Protein AF-A0A5M9MRW4-F1 (afdb_monomer)

Mean predicted aligned error: 13.05 Å

pLDDT: mean 79.11, std 12.27, range [43.62, 95.06]

Solvent-accessible surface area (backbone atoms only — not comparable to full-atom values): 12818 Å² total; per-residue (Å²): 117,76,68,59,59,52,51,50,52,53,52,41,52,50,26,37,65,73,47,38,42,69,60,38,52,57,44,46,73,72,67,48,68,62,75,47,55,47,92,84,46,38,38,34,45,56,32,43,11,24,46,68,47,26,52,67,38,38,52,55,39,49,79,68,67,39,69,66,76,51,55,20,73,76,77,64,43,28,23,55,56,33,7,58,73,63,65,24,61,73,39,43,54,59,69,51,43,45,77,43,79,76,57,86,28,34,21,37,18,31,28,53,37,96,85,54,56,33,35,38,38,19,12,58,63,17,35,37,38,34,26,33,39,85,80,59,46,81,73,48,79,44,81,50,97,51,58,26,61,42,52,39,64,43,82,87,53,50,31,37,42,35,82,88,47,77,44,79,50,75,79,73,37,82,77,68,68,78,73,81,81,73,85,74,69,55,66,44,77,58,86,51,20,44,14,52,73,80,41,77,75,44,75,49,56,83,93,62,51,73,53,58,23,63,28,72,54,99,90,22,45,35,36,15,20,69,86,16,36,33,42,30,42,56,128

Nearest PDB structures (foldseek):
  8r57-assembly1_g  TM=5.108E-01  e=1.375E-07  Triticum aestivum
  7b4u-assembly2_C  TM=5.349E-01  e=1.314E-05  synthetic construct
  4d6v-assembly1_A  TM=4.928E-01  e=1.344E-06  Cryptococcus neoformans H99
  8fky-assembly1_SS  TM=5.150E-01  e=1.040E-05  Homo sapiens
  5naf-assembly3_C  TM=6.711E-01  e=6.368E-05  Mus musculus

Secondary structure (DSSP, 8-state):
-HHHHHHHHHHHHHHHHTT-HHHHHHHHHTT--TTPBPTTT--BHHHHHHHTT-HHHHHHHHTTT--TTPPPTTT---HHHHHHHTT-HHHHHHHHEEEE---SS-EEEEEE-TTSSEEEEEETTSEEEEEETTT--EEEEEE-SS----EEE-TTSSEEEETTEEEE-TTGGGG-----------EEEETTEEEETTEEEEEPPGGG-S-SEEEEETTEEEEE-TTS-EEEE--

Radius of gyration: 20.1 Å; Cα contacts (8 Å, |Δi|>4): 476; chains: 1; bounding box: 52×38×55 Å

Organism: NCBI:txid1220188

InterPro domains:
  IPR001680 WD40 repeat [PS50082] (100-141)
  IPR001680 WD40 repeat [SM00320] (93-132)
  IPR002110 Ankyrin repeat [PF12796] (12-99)
  IPR002110 Ankyrin repeat [PS50088] (12-39)
  IPR002110 Ankyrin repeat [PS50088] (41-73)
  IPR002110 Ankyrin repeat [SM00248] (7-36)
  IPR002110 Ankyrin repeat [SM00248] (41-70)
  IPR002110 Ankyrin repeat [SM00248] (75-105)
  IPR015943 WD40/YVTN repeat-like-containing domain superfamily [G3DSA:2.130.10.10] (97-232)
  IPR019775 WD40 repeat, conserved site [PS00678] (119-133)
  IPR024977 Anaphase-promoting complex subunit 4-like, WD40 domain [PF12894] (102-154)
  IPR036322 WD40-repeat-containing domain superfamily [SSF50978] (96-160)
  IPR036770 Ankyrin repeat-containing domain superfamily [G3DSA:1.25.40.20] (2-96)
  IPR036770 Ankyrin repeat-containing domain superfamily [SSF48403] (5-98)

Structure (mmCIF, N/CA/C/O backbone):
data_AF-A0A5M9MRW4-F1
#
_entry.id   AF-A0A5M9MRW4-F1
#
loop_
_atom_site.group_PDB
_atom_site.id
_atom_site.type_symbol
_atom_site.label_atom_id
_atom_site.label_alt_id
_atom_site.label_comp_id
_atom_site.label_asym_id
_atom_site.label_entity_id
_atom_site.label_seq_id
_atom_site.pdbx_PDB_ins_code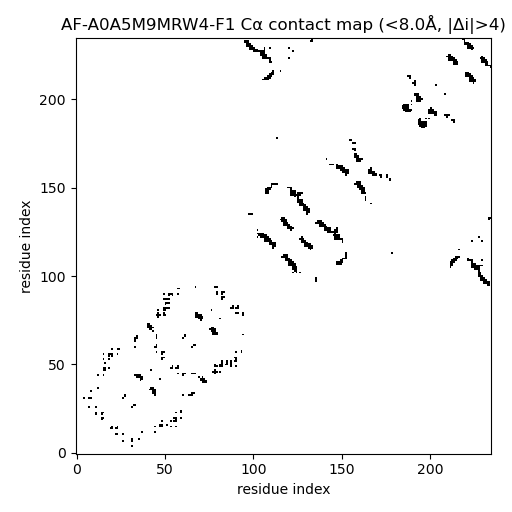
_atom_site.Cartn_x
_atom_site.Cartn_y
_atom_site.Cartn_z
_atom_site.occupancy
_atom_site.B_iso_or_equiv
_atom_site.auth_seq_id
_atom_site.auth_comp_id
_atom_site.auth_asym_id
_atom_site.auth_atom_id
_atom_site.pdbx_PDB_model_num
ATOM 1 N N . MET A 1 1 ? -28.558 7.813 22.086 1.00 49.19 1 MET A N 1
ATOM 2 C CA . MET A 1 1 ? -27.687 7.312 20.996 1.00 49.19 1 MET A CA 1
ATOM 3 C C . MET A 1 1 ? -26.265 6.994 21.462 1.00 49.19 1 MET A C 1
ATOM 5 O O . MET A 1 1 ? -25.791 5.929 21.111 1.00 49.19 1 MET A O 1
ATOM 9 N N . GLN A 1 2 ? -25.626 7.791 22.332 1.00 55.69 2 GLN A N 1
ATOM 10 C CA . GLN A 1 2 ? -24.226 7.582 22.773 1.00 55.69 2 GLN A CA 1
ATOM 11 C C . GLN A 1 2 ? -23.896 6.253 23.498 1.00 55.69 2 GLN A C 1
ATOM 13 O O . GLN A 1 2 ? -22.726 5.885 23.571 1.00 55.69 2 GLN A O 1
ATOM 18 N N . SER A 1 3 ? -24.874 5.515 24.043 1.00 64.19 3 SER A N 1
ATOM 19 C CA . SER A 1 3 ? -24.595 4.256 24.759 1.00 64.19 3 SER A CA 1
ATOM 20 C C . SER A 1 3 ? -24.298 3.079 23.827 1.00 64.19 3 SER A C 1
ATOM 22 O O . SER A 1 3 ? -23.460 2.245 24.160 1.00 64.19 3 SER A O 1
ATOM 24 N N . LYS A 1 4 ? -24.951 3.015 22.658 1.00 70.75 4 LYS A N 1
ATOM 25 C CA . LYS A 1 4 ? -24.806 1.899 21.712 1.00 70.75 4 LYS A CA 1
ATOM 26 C C . LYS A 1 4 ? -23.442 1.935 21.021 1.00 70.75 4 LYS A C 1
ATOM 28 O O . LYS A 1 4 ? -22.745 0.924 21.019 1.00 70.75 4 LYS A O 1
ATOM 33 N N . ASP A 1 5 ? -23.025 3.117 20.572 1.00 76.25 5 ASP A N 1
ATOM 34 C CA . ASP A 1 5 ? -21.731 3.319 19.910 1.00 76.25 5 ASP A CA 1
ATOM 35 C C . ASP A 1 5 ? -20.558 3.018 20.855 1.00 76.25 5 ASP A C 1
ATOM 37 O O . ASP A 1 5 ? -19.557 2.432 20.452 1.00 76.25 5 ASP A O 1
ATOM 41 N N . ASN A 1 6 ? -20.684 3.355 22.144 1.00 82.25 6 ASN A N 1
ATOM 42 C CA . ASN A 1 6 ? -19.651 3.063 23.143 1.00 82.25 6 ASN A CA 1
ATOM 43 C C . ASN A 1 6 ? -19.520 1.550 23.409 1.00 82.25 6 ASN A C 1
ATOM 45 O O . ASN A 1 6 ? -18.413 1.026 23.530 1.00 82.25 6 ASN A O 1
ATOM 49 N N . ILE A 1 7 ? -20.643 0.824 23.444 1.00 85.06 7 ILE A N 1
ATOM 50 C CA . ILE A 1 7 ? -20.634 -0.640 23.572 1.00 85.06 7 ILE A CA 1
ATOM 51 C C . ILE A 1 7 ? -20.007 -1.280 22.329 1.00 85.06 7 ILE A C 1
ATOM 53 O O . ILE A 1 7 ? -19.144 -2.144 22.470 1.00 85.06 7 ILE A O 1
ATOM 57 N N . GLN A 1 8 ? -20.379 -0.830 21.127 1.00 87.69 8 GLN A N 1
ATOM 58 C CA . GLN A 1 8 ? -19.810 -1.338 19.875 1.00 87.69 8 GLN A CA 1
ATOM 59 C C . GLN A 1 8 ? -18.302 -1.082 19.780 1.00 87.69 8 GLN A C 1
ATOM 61 O O . GLN A 1 8 ? -17.562 -1.998 19.433 1.00 87.69 8 GLN A O 1
ATOM 66 N N . LYS A 1 9 ? -17.820 0.108 20.166 1.00 88.69 9 LYS A N 1
ATOM 67 C CA . LYS A 1 9 ? -16.378 0.413 20.215 1.00 88.69 9 LYS A CA 1
ATOM 68 C C . LYS A 1 9 ? -15.619 -0.498 21.177 1.00 88.69 9 LYS A C 1
ATOM 70 O O . LYS A 1 9 ? -14.567 -1.022 20.822 1.00 88.69 9 LYS A O 1
ATOM 75 N N . LYS A 1 10 ? -16.155 -0.728 22.381 1.00 89.12 10 LYS A N 1
ATOM 76 C CA . LYS A 1 10 ? -15.546 -1.653 23.353 1.00 89.12 10 LYS A CA 1
ATOM 77 C C . LYS A 1 10 ? -15.526 -3.092 22.843 1.00 89.12 10 LYS A C 1
ATOM 79 O O . LYS A 1 10 ? -14.514 -3.770 22.996 1.00 89.12 10 LYS A O 1
ATOM 84 N N . LEU A 1 11 ? -16.619 -3.543 22.229 1.00 91.44 11 LEU A N 1
ATOM 85 C CA . LEU A 1 11 ? -16.713 -4.880 21.649 1.00 91.44 11 LEU A CA 1
ATOM 86 C C . LEU A 1 11 ? -15.722 -5.059 20.491 1.00 91.44 11 LEU A C 1
ATOM 88 O O . LEU A 1 11 ? -15.056 -6.087 20.419 1.00 91.44 11 LEU A O 1
ATOM 92 N N . LEU A 1 12 ? -15.578 -4.043 19.635 1.00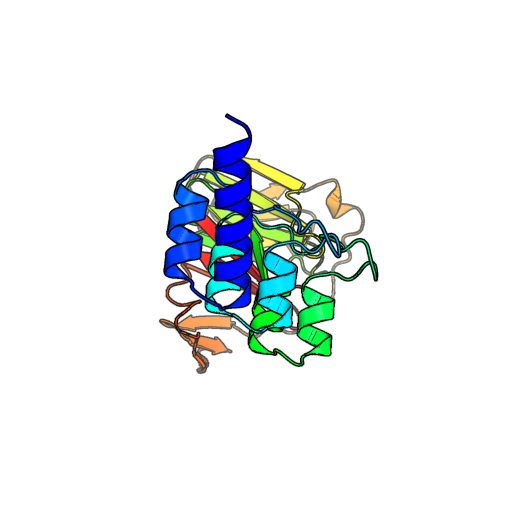 93.38 12 LEU A N 1
ATOM 93 C CA . LEU A 1 12 ? -14.612 -4.037 18.539 1.00 93.38 12 LEU A CA 1
ATOM 94 C C . LEU A 1 12 ? -13.173 -4.109 19.059 1.00 93.38 12 LEU A C 1
ATOM 96 O O . LEU A 1 12 ? -12.406 -4.951 18.604 1.00 93.38 12 LEU A O 1
ATOM 100 N N . LEU A 1 13 ? -12.823 -3.286 20.052 1.00 91.62 13 LEU A N 1
ATOM 101 C CA . LEU A 1 13 ? -11.506 -3.324 20.695 1.00 91.62 13 LEU A CA 1
ATOM 102 C C . LEU A 1 13 ? -11.194 -4.704 21.284 1.00 91.62 13 LEU A C 1
ATOM 104 O O . LEU A 1 13 ? -10.081 -5.196 21.119 1.00 91.62 13 LEU A O 1
ATOM 108 N N . LEU A 1 14 ? -12.164 -5.342 21.944 1.00 92.38 14 LEU A N 1
ATOM 109 C CA . LEU A 1 14 ? -11.987 -6.685 22.497 1.00 92.38 14 LEU A CA 1
ATOM 110 C C . LEU A 1 14 ? -11.793 -7.728 21.390 1.00 92.38 14 LEU A C 1
ATOM 112 O O . LEU A 1 14 ? -10.850 -8.509 21.448 1.00 92.38 14 LEU A O 1
ATOM 116 N N . ALA A 1 15 ? -12.625 -7.699 20.347 1.00 95.00 15 ALA A N 1
ATOM 117 C CA . ALA A 1 15 ? -12.491 -8.602 19.206 1.00 95.00 15 ALA A CA 1
ATOM 118 C C . ALA A 1 15 ? -11.127 -8.459 18.511 1.00 95.00 15 ALA A C 1
ATOM 120 O O . ALA A 1 15 ? -10.528 -9.458 18.126 1.00 95.00 15 ALA A O 1
ATOM 121 N N . VAL A 1 16 ? -10.608 -7.233 18.393 1.00 95.06 16 VAL A N 1
ATOM 122 C CA . VAL A 1 16 ? -9.270 -6.968 17.847 1.00 95.06 16 VAL A CA 1
ATOM 123 C C . VAL A 1 16 ? -8.171 -7.503 18.765 1.00 95.06 16 VAL A C 1
ATOM 125 O O . VAL A 1 16 ? -7.245 -8.143 18.274 1.00 95.06 16 VAL A O 1
ATOM 128 N N . LYS A 1 17 ? -8.271 -7.286 20.083 1.00 91.44 17 LYS A N 1
ATOM 129 C CA . LYS A 1 17 ? -7.304 -7.806 21.067 1.00 91.44 17 LYS A CA 1
ATOM 130 C C . LYS A 1 17 ? -7.203 -9.330 21.028 1.00 91.44 17 LYS A C 1
ATOM 132 O O . LYS A 1 17 ? -6.090 -9.851 21.029 1.00 91.44 17 LYS A O 1
ATOM 137 N N . GLU A 1 18 ? -8.343 -10.008 20.927 1.00 92.88 18 GLU A N 1
ATOM 138 C CA . GLU A 1 18 ? -8.451 -11.473 20.902 1.00 92.88 18 GLU A CA 1
ATOM 139 C C . GLU A 1 18 ? -8.283 -12.085 19.495 1.00 92.88 18 GLU A C 1
ATOM 141 O O . GLU A 1 18 ? -8.311 -13.303 19.335 1.00 92.88 18 GLU A O 1
ATOM 146 N N . GLY A 1 19 ? -8.119 -11.268 18.448 1.00 92.00 19 GLY A N 1
ATOM 147 C CA . GLY A 1 19 ? -7.889 -11.759 17.084 1.00 92.00 19 GLY A CA 1
ATOM 148 C C . GLY A 1 19 ? -9.136 -12.308 16.373 1.00 92.00 19 GLY A C 1
ATOM 149 O O . GLY A 1 19 ? -9.020 -13.078 15.421 1.00 92.00 19 GLY A O 1
ATOM 150 N N . HIS A 1 20 ? -10.344 -11.944 16.810 1.00 94.06 20 HIS A N 1
ATOM 151 C CA . HIS A 1 20 ? -11.617 -12.438 16.269 1.00 94.06 20 HIS A CA 1
ATOM 152 C C . HIS A 1 20 ? -12.016 -11.743 14.959 1.00 94.06 20 HIS A C 1
ATOM 154 O O . HIS A 1 20 ? -12.957 -10.949 14.911 1.00 94.06 20 HIS A O 1
ATOM 160 N N . GLU A 1 21 ? -11.316 -12.083 13.878 1.00 93.31 21 GLU A N 1
ATOM 161 C CA . GLU A 1 21 ? -11.466 -11.509 12.533 1.00 93.31 21 GLU A CA 1
ATOM 162 C C . GLU A 1 21 ? -12.923 -11.287 12.089 1.00 93.31 21 GLU A C 1
ATOM 164 O O . GLU A 1 21 ? -13.281 -10.186 11.676 1.00 93.31 21 GLU A O 1
ATOM 169 N N . GLN A 1 22 ? -13.786 -12.302 12.198 1.00 92.56 22 GLN A N 1
ATOM 170 C CA . GLN A 1 22 ? -15.165 -12.208 11.699 1.00 92.56 22 GLN A CA 1
ATOM 171 C C . GLN A 1 22 ? -16.025 -11.223 12.492 1.00 92.56 22 GLN A C 1
ATOM 173 O O . GLN A 1 22 ? -16.863 -10.523 11.924 1.00 92.56 22 GLN A O 1
ATOM 178 N N . VAL A 1 23 ? -15.793 -11.127 13.802 1.00 92.88 23 VAL A N 1
ATOM 179 C CA . VAL A 1 23 ? -16.474 -10.145 14.653 1.00 92.88 23 VAL A CA 1
ATOM 180 C C . VAL A 1 23 ? -15.989 -8.739 14.303 1.00 92.88 23 VAL A C 1
ATOM 182 O O . VAL A 1 23 ? -16.799 -7.821 14.205 1.00 92.88 23 VAL A O 1
ATOM 185 N N . VAL A 1 24 ? -14.688 -8.579 14.037 1.00 94.38 24 VAL A N 1
ATOM 186 C CA . VAL A 1 24 ? -14.111 -7.307 13.579 1.00 94.38 24 VAL A CA 1
ATOM 187 C C . VAL A 1 24 ? -14.735 -6.869 12.251 1.00 94.38 24 VAL A C 1
ATOM 189 O O . VAL A 1 24 ? -15.213 -5.740 12.162 1.00 94.38 24 VAL A O 1
ATOM 192 N N . ARG A 1 25 ? -14.807 -7.752 11.244 1.00 92.81 25 ARG A N 1
ATOM 193 C CA . ARG A 1 25 ? -15.436 -7.445 9.943 1.00 92.81 25 ARG A CA 1
ATOM 194 C C . ARG A 1 25 ? -16.886 -6.992 10.107 1.00 92.81 25 ARG A C 1
ATOM 196 O O . ARG A 1 25 ? -17.239 -5.912 9.643 1.00 92.81 25 ARG A O 1
ATOM 203 N N . MET A 1 26 ? -17.685 -7.772 10.835 1.00 91.25 26 MET A N 1
ATOM 204 C CA . MET A 1 26 ? -19.103 -7.486 11.067 1.00 91.25 26 MET A CA 1
ATOM 205 C C . MET A 1 26 ? -19.322 -6.130 11.751 1.00 91.25 26 MET A C 1
ATOM 207 O O . MET A 1 26 ? -20.257 -5.406 11.420 1.00 91.25 26 MET A O 1
ATOM 211 N N . LEU A 1 27 ? -18.466 -5.765 12.708 1.00 91.50 27 LEU A N 1
ATOM 212 C CA . LEU A 1 27 ? -18.576 -4.489 13.416 1.00 91.50 27 LEU A CA 1
ATOM 213 C C . LEU A 1 27 ? -18.140 -3.301 12.550 1.00 91.50 27 LEU A C 1
ATOM 215 O O . LEU A 1 27 ? -18.788 -2.258 12.591 1.00 91.50 27 LEU A O 1
ATOM 219 N N . LEU A 1 28 ? -17.099 -3.450 11.729 1.00 89.94 28 LEU A N 1
ATOM 220 C CA . LEU A 1 28 ? -16.695 -2.405 10.781 1.00 89.94 28 LEU A CA 1
ATOM 221 C C . LEU A 1 28 ? -17.749 -2.201 9.677 1.00 89.94 28 LEU A C 1
ATOM 223 O O . LEU A 1 28 ? -17.986 -1.074 9.254 1.00 89.94 28 LEU A O 1
ATOM 227 N N . GLU A 1 29 ? -18.443 -3.260 9.250 1.00 89.75 29 GLU A N 1
ATOM 228 C CA . GLU A 1 29 ? -19.586 -3.173 8.321 1.00 89.75 29 GLU A CA 1
ATOM 229 C C . GLU A 1 29 ? -20.787 -2.421 8.909 1.00 89.75 29 GLU A C 1
ATOM 231 O O . GLU A 1 29 ? -21.541 -1.790 8.172 1.00 89.75 29 GLU A O 1
ATOM 236 N N . GLN A 1 30 ? -20.941 -2.418 10.236 1.00 88.00 30 GLN A N 1
ATOM 237 C CA . GLN A 1 30 ? -21.960 -1.618 10.927 1.00 88.00 30 GLN A CA 1
ATOM 238 C C . GLN A 1 30 ? -21.607 -0.123 11.015 1.00 88.00 30 GLN A C 1
ATOM 240 O O . GLN A 1 30 ? -22.350 0.638 11.635 1.00 88.00 30 GLN A O 1
ATOM 245 N N . GLY A 1 31 ? -20.497 0.308 10.406 1.00 84.94 31 GLY A N 1
ATOM 246 C CA . GLY A 1 31 ? -20.067 1.705 10.381 1.00 84.94 31 GLY A CA 1
ATOM 247 C C . GLY A 1 31 ? -19.295 2.138 11.626 1.00 84.94 31 GLY A C 1
ATOM 248 O O . GLY A 1 31 ? -19.200 3.335 11.895 1.00 84.94 31 GLY A O 1
ATOM 249 N N . VAL A 1 32 ? -18.755 1.193 12.407 1.00 88.56 32 VAL A N 1
ATOM 250 C CA . VAL A 1 32 ? -17.844 1.543 13.502 1.00 88.56 32 VAL A CA 1
ATOM 251 C C . VAL A 1 32 ? -16.532 2.059 12.913 1.00 88.56 32 VAL A C 1
ATOM 253 O O . VAL A 1 32 ? -15.965 1.459 12.005 1.00 88.56 32 VAL A O 1
ATOM 256 N N . ASP A 1 33 ? -16.054 3.175 13.454 1.00 88.81 33 ASP A N 1
ATOM 257 C CA . ASP A 1 33 ? -14.827 3.839 13.023 1.00 88.81 33 ASP A CA 1
ATOM 258 C C . ASP A 1 33 ? -13.589 2.940 13.199 1.00 88.81 33 ASP A C 1
ATOM 260 O O . ASP A 1 33 ? -13.295 2.481 14.311 1.00 88.81 33 ASP A O 1
ATOM 264 N N . VAL A 1 34 ? -12.858 2.722 12.102 1.00 89.94 34 VAL A N 1
ATOM 265 C CA . VAL A 1 34 ? -11.632 1.912 12.045 1.00 89.94 34 VAL A CA 1
ATOM 266 C C . VAL A 1 34 ? -10.477 2.547 12.832 1.00 89.94 34 VAL A C 1
ATOM 268 O O . VAL A 1 34 ? -9.633 1.835 13.375 1.00 89.94 34 VAL A O 1
ATOM 271 N N . GLU A 1 35 ? -10.495 3.873 13.001 1.00 91.00 35 GLU A N 1
ATOM 272 C CA . GLU A 1 35 ? -9.493 4.627 13.762 1.00 91.00 35 GLU A CA 1
ATOM 273 C C . GLU A 1 35 ? -9.846 4.763 15.250 1.00 91.00 35 GLU A C 1
ATOM 275 O O . GLU A 1 35 ? -9.230 5.541 15.986 1.00 91.00 35 GLU A O 1
ATOM 280 N N . SER A 1 36 ? -10.815 3.974 15.728 1.00 88.19 36 SER A N 1
ATOM 281 C CA . SER A 1 36 ? -11.199 3.954 17.138 1.00 88.19 36 SER A CA 1
ATOM 282 C C . SER A 1 36 ? -9.987 3.697 18.038 1.00 88.19 36 SER A C 1
ATOM 284 O O . SER A 1 36 ? -9.275 2.697 17.901 1.00 88.19 36 SER A O 1
ATOM 286 N N . LYS A 1 37 ? -9.788 4.604 18.999 1.00 88.88 37 LYS A N 1
ATOM 287 C CA . LYS A 1 37 ? -8.742 4.510 20.020 1.00 88.88 37 LYS A CA 1
ATOM 288 C C . LYS A 1 37 ? -9.302 3.992 21.335 1.00 88.88 37 LYS A C 1
ATOM 290 O O . LYS A 1 37 ? -10.449 4.279 21.683 1.00 88.88 37 LYS A O 1
ATOM 295 N N . ASP A 1 38 ? -8.486 3.245 22.073 1.00 85.38 38 ASP A N 1
ATOM 296 C CA . ASP A 1 38 ? -8.791 2.969 23.471 1.00 85.38 38 ASP A CA 1
ATOM 297 C C . ASP A 1 38 ? -8.660 4.235 24.331 1.00 85.38 38 ASP A C 1
ATOM 299 O O . ASP A 1 38 ? -7.965 5.195 23.994 1.00 85.38 38 ASP A O 1
ATOM 303 N N . ASN A 1 39 ? -9.366 4.232 25.459 1.00 83.38 39 ASN A N 1
ATOM 304 C CA . ASN A 1 39 ? -9.347 5.354 26.394 1.00 83.38 39 ASN A CA 1
ATOM 305 C C . ASN A 1 39 ? -8.143 5.303 27.349 1.00 83.38 39 ASN A C 1
ATOM 307 O O . ASN A 1 39 ? -7.943 6.238 28.115 1.00 83.38 39 ASN A O 1
ATOM 311 N N . GLU A 1 40 ? -7.390 4.200 27.361 1.00 80.38 40 GLU A N 1
ATOM 312 C CA . GLU A 1 40 ? -6.324 3.955 28.338 1.00 80.38 40 GLU A CA 1
ATOM 313 C C . GLU A 1 40 ? -4.965 4.433 27.829 1.00 80.38 40 GLU A C 1
ATOM 315 O O . GLU A 1 40 ? -4.257 5.150 28.530 1.00 80.38 40 GLU A O 1
ATOM 320 N N . GLN A 1 41 ? -4.594 4.040 26.610 1.00 80.44 41 GLN A N 1
ATOM 321 C CA . GLN A 1 41 ? -3.265 4.272 26.041 1.00 80.44 41 GLN A CA 1
ATOM 322 C C . GLN A 1 41 ? -3.328 5.079 24.736 1.00 80.44 41 GLN A C 1
ATOM 324 O O . GLN A 1 41 ? -2.293 5.445 24.178 1.00 80.44 41 GLN A O 1
ATOM 329 N N . GLY A 1 42 ? -4.532 5.373 24.235 1.00 84.81 42 GLY A N 1
ATOM 330 C CA . GLY A 1 42 ? -4.746 6.018 22.946 1.00 84.81 42 GLY A CA 1
ATOM 331 C C . GLY A 1 42 ? -4.341 5.126 21.772 1.00 84.81 42 GLY A C 1
ATOM 332 O O . GLY A 1 42 ? -4.020 5.642 20.699 1.00 84.81 42 GLY A O 1
ATOM 333 N N . ARG A 1 43 ? -4.304 3.800 21.960 1.00 88.56 43 ARG A N 1
ATOM 334 C CA . ARG A 1 43 ? -3.929 2.858 20.896 1.00 88.56 43 ARG A CA 1
ATOM 335 C C . ARG A 1 43 ? -5.082 2.674 19.921 1.00 88.56 43 ARG A C 1
ATOM 337 O O . ARG A 1 43 ? -6.215 2.460 20.348 1.00 88.56 43 ARG A O 1
ATOM 344 N N . THR A 1 44 ? -4.780 2.699 18.625 1.00 92.44 44 THR A N 1
ATOM 345 C CA . THR A 1 44 ? -5.731 2.326 17.569 1.00 92.44 44 THR A CA 1
ATOM 346 C C . THR A 1 44 ? -5.957 0.817 17.530 1.00 92.44 44 THR A C 1
ATOM 348 O O . THR A 1 44 ? -5.170 0.033 18.075 1.00 92.44 44 THR A O 1
ATOM 351 N N . LEU A 1 45 ? -7.013 0.400 16.825 1.00 93.12 45 LEU A N 1
ATOM 352 C CA . LEU A 1 45 ? -7.267 -1.007 16.510 1.00 93.12 45 LEU A CA 1
ATOM 353 C C . LEU A 1 45 ? -6.048 -1.658 15.839 1.00 93.12 45 LEU A C 1
ATOM 355 O O . LEU A 1 45 ? -5.633 -2.751 1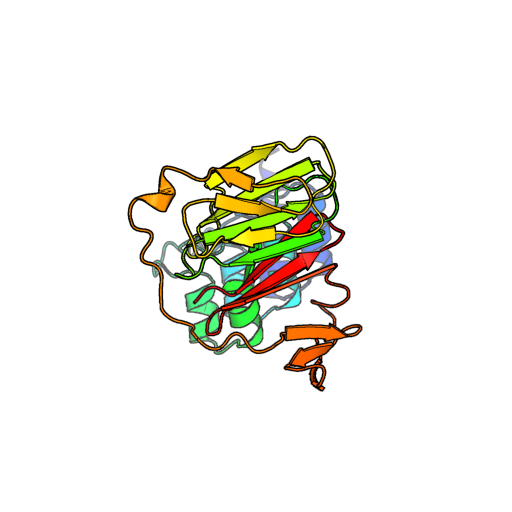6.225 1.00 93.12 45 LEU A O 1
ATOM 359 N N . LEU A 1 46 ? -5.427 -0.955 14.885 1.00 92.81 46 LEU A N 1
ATOM 360 C CA . LEU A 1 46 ? -4.269 -1.465 14.156 1.00 92.81 46 LEU A CA 1
ATOM 361 C C . LEU A 1 46 ? -3.061 -1.675 15.079 1.00 92.81 46 LEU A C 1
ATOM 363 O O . LEU A 1 46 ? -2.401 -2.702 14.979 1.00 92.81 46 LEU A O 1
ATOM 367 N N . SER A 1 47 ? -2.810 -0.781 16.042 1.00 91.38 47 SER A N 1
ATOM 368 C CA . SER A 1 47 ? -1.731 -0.965 17.026 1.00 91.38 47 SER A CA 1
ATOM 369 C C . SER A 1 47 ? -1.939 -2.193 17.916 1.00 91.38 47 SER A C 1
ATOM 371 O O . SER A 1 47 ? -0.972 -2.888 18.229 1.00 91.38 47 SER A O 1
ATOM 373 N N . TRP A 1 48 ? -3.181 -2.494 18.312 1.00 93.06 48 TRP A N 1
ATOM 374 C CA . TRP A 1 48 ? -3.494 -3.706 19.080 1.00 93.06 48 TRP A CA 1
ATOM 375 C C . TRP A 1 48 ? -3.307 -4.976 18.252 1.00 93.06 48 TRP A C 1
ATOM 377 O O . TRP A 1 48 ? -2.612 -5.891 18.696 1.00 93.06 48 TRP A O 1
ATOM 387 N N . ALA A 1 49 ? -3.865 -5.011 17.039 1.00 94.25 49 ALA A N 1
ATOM 388 C CA . ALA A 1 49 ? -3.707 -6.143 16.129 1.00 94.25 49 ALA A CA 1
ATOM 389 C C . ALA A 1 49 ? -2.223 -6.417 15.832 1.00 94.25 49 ALA A C 1
ATOM 391 O O . ALA A 1 49 ? -1.784 -7.566 15.866 1.00 94.25 49 ALA A O 1
ATOM 392 N N . SER A 1 50 ? -1.440 -5.355 15.624 1.00 92.06 50 SER A N 1
ATOM 393 C CA . SER A 1 50 ? -0.012 -5.445 15.334 1.00 92.06 50 SER A CA 1
ATOM 394 C C . SER A 1 50 ? 0.834 -5.846 16.535 1.00 92.06 50 SER A C 1
ATOM 396 O O . SER A 1 50 ? 1.775 -6.615 16.376 1.00 92.06 50 SER A O 1
ATOM 398 N N . SER A 1 51 ? 0.491 -5.378 17.739 1.00 92.06 51 SER A N 1
ATOM 399 C CA . SER A 1 51 ? 1.177 -5.770 18.978 1.00 92.06 51 SER A CA 1
ATOM 400 C C . SER A 1 51 ? 0.971 -7.240 19.335 1.00 92.06 51 SER A C 1
ATOM 402 O O . SER A 1 51 ? 1.831 -7.798 20.003 1.00 92.06 51 SER A O 1
ATOM 404 N N . ASN A 1 52 ? -0.161 -7.830 18.940 1.00 91.38 52 ASN A N 1
ATOM 405 C CA . ASN A 1 52 ? -0.499 -9.226 19.228 1.00 91.38 52 ASN A CA 1
ATOM 406 C C . ASN A 1 52 ? -0.220 -10.172 18.048 1.00 91.38 52 ASN A C 1
ATOM 408 O O . ASN A 1 52 ? -0.419 -11.379 18.170 1.00 91.38 52 ASN A O 1
ATOM 412 N N . GLY A 1 53 ? 0.203 -9.645 16.895 1.00 90.75 53 GLY A N 1
ATOM 413 C CA . GLY A 1 53 ? 0.526 -10.462 15.726 1.00 90.75 53 GLY A CA 1
ATOM 414 C C . GLY A 1 53 ? -0.694 -11.011 14.982 1.00 90.75 53 GLY A C 1
ATOM 415 O O . GLY A 1 53 ? -0.571 -11.996 14.255 1.00 90.75 53 GLY A O 1
ATOM 416 N N . HIS A 1 54 ? -1.870 -10.396 15.133 1.00 94.00 54 HIS A N 1
ATOM 417 C CA . HIS A 1 54 ? -3.125 -10.867 14.536 1.00 94.00 54 HIS A CA 1
ATOM 418 C C . HIS A 1 54 ? -3.208 -10.525 13.046 1.00 94.00 54 HIS A C 1
ATOM 420 O O . HIS A 1 54 ? -3.969 -9.651 12.637 1.00 94.00 54 HIS A O 1
ATOM 426 N N . VAL A 1 55 ? -2.431 -11.235 12.223 1.00 89.12 55 VAL A N 1
ATOM 427 C CA . VAL A 1 55 ? -2.273 -11.013 10.770 1.00 89.12 55 VAL A CA 1
ATOM 428 C C . VAL A 1 55 ? -3.610 -10.831 10.047 1.00 89.12 55 VAL A C 1
ATOM 430 O O . VAL A 1 55 ? -3.762 -9.911 9.248 1.00 89.12 55 VAL A O 1
ATOM 433 N N . ALA A 1 56 ? -4.598 -11.682 10.329 1.00 89.19 56 ALA A N 1
ATOM 434 C CA . ALA A 1 56 ? -5.898 -11.606 9.667 1.00 89.19 56 ALA A CA 1
ATOM 435 C C . ALA A 1 56 ? -6.668 -10.325 10.031 1.00 89.19 56 ALA A C 1
ATOM 437 O O . ALA A 1 56 ? -7.232 -9.671 9.156 1.00 89.19 56 ALA A O 1
ATOM 438 N N . VAL A 1 57 ? -6.624 -9.917 11.302 1.00 92.75 57 VAL A N 1
ATOM 439 C CA . VAL A 1 57 ? -7.226 -8.660 11.767 1.00 92.75 57 VAL A CA 1
ATOM 440 C C . VAL A 1 57 ? -6.484 -7.455 11.189 1.00 92.75 57 VAL A C 1
ATOM 442 O O . VAL A 1 57 ? -7.133 -6.517 10.740 1.00 92.75 57 VAL A O 1
ATOM 445 N N . VAL A 1 58 ? -5.147 -7.493 11.123 1.00 90.62 58 VAL A N 1
ATOM 446 C CA . VAL A 1 58 ? -4.338 -6.448 10.468 1.00 90.62 58 VAL A CA 1
ATOM 447 C C . VAL A 1 58 ? -4.787 -6.259 9.017 1.00 90.62 58 VAL A C 1
ATOM 449 O O . VAL A 1 58 ? -5.092 -5.136 8.630 1.00 90.62 58 VAL A O 1
ATOM 452 N N . LYS A 1 59 ? -4.943 -7.340 8.240 1.00 86.00 59 LYS A N 1
ATOM 453 C CA . LYS A 1 59 ? -5.446 -7.264 6.854 1.00 86.00 59 LYS A CA 1
ATOM 454 C C . LYS A 1 59 ? -6.834 -6.634 6.756 1.00 86.00 59 LYS A C 1
ATOM 456 O O . LYS A 1 59 ? -7.070 -5.819 5.871 1.00 86.00 59 LYS A O 1
ATOM 461 N N . VAL A 1 60 ? -7.750 -7.000 7.658 1.00 89.56 60 VAL A N 1
ATOM 462 C CA . VAL A 1 60 ? -9.100 -6.411 7.703 1.00 89.56 60 VAL A CA 1
ATOM 463 C C . VAL A 1 60 ? -9.038 -4.908 7.941 1.00 89.56 60 VAL A C 1
ATOM 465 O O . VAL A 1 60 ? -9.732 -4.159 7.263 1.00 89.56 60 VAL A O 1
ATOM 468 N N . LEU A 1 61 ? -8.220 -4.475 8.899 1.00 90.00 61 LEU A N 1
ATOM 469 C CA .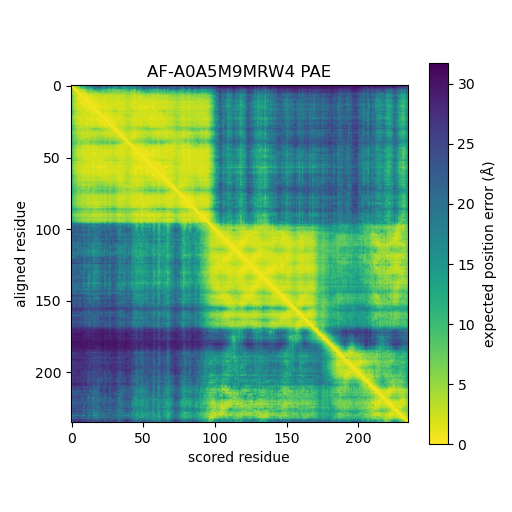 LEU A 1 61 ? -8.091 -3.067 9.260 1.00 90.00 61 LEU A CA 1
ATOM 470 C C . LEU A 1 61 ? -7.436 -2.259 8.134 1.00 90.00 61 LEU A C 1
ATOM 472 O O . LEU A 1 61 ? -7.960 -1.211 7.766 1.00 90.00 61 LEU A O 1
ATOM 476 N N . LEU A 1 62 ? -6.354 -2.768 7.535 1.00 85.69 62 LEU A N 1
ATOM 477 C CA . LEU A 1 62 ? -5.693 -2.130 6.391 1.00 85.69 62 LEU A CA 1
ATOM 478 C C . LEU A 1 62 ? -6.643 -1.992 5.194 1.00 85.69 62 LEU A C 1
ATOM 480 O O . LEU A 1 62 ? -6.788 -0.897 4.665 1.00 85.69 62 LEU A O 1
ATOM 484 N N . GLY A 1 63 ? -7.384 -3.050 4.841 1.00 80.06 63 GLY A N 1
ATOM 485 C CA . GLY A 1 63 ? -8.390 -3.001 3.770 1.00 80.06 63 GLY A CA 1
ATOM 486 C C . GLY A 1 63 ? -9.610 -2.117 4.075 1.00 80.06 63 GLY A C 1
ATOM 487 O O . GLY A 1 63 ? -10.452 -1.905 3.208 1.00 80.06 63 GLY A O 1
ATOM 488 N N . LYS A 1 64 ? -9.740 -1.610 5.307 1.00 84.50 64 LYS A N 1
ATOM 489 C CA . LYS A 1 64 ? -10.730 -0.595 5.701 1.00 84.50 64 LYS A CA 1
ATOM 490 C C . LYS A 1 64 ? -10.118 0.805 5.832 1.00 84.50 64 LYS A C 1
ATOM 492 O O . LYS A 1 64 ? -10.800 1.707 6.308 1.00 84.50 64 LYS A O 1
ATOM 497 N N . GLY A 1 65 ? -8.868 0.989 5.400 1.00 80.69 65 GLY A N 1
ATOM 498 C CA . GLY A 1 65 ? -8.177 2.277 5.392 1.00 80.69 65 GLY A CA 1
ATOM 499 C C . GLY A 1 65 ? -7.570 2.677 6.738 1.00 80.69 65 GLY A C 1
ATOM 500 O O . GLY A 1 65 ? -7.435 3.870 7.002 1.00 80.69 65 GLY A O 1
ATOM 501 N N . ALA A 1 66 ? -7.232 1.714 7.604 1.00 87.75 66 ALA A N 1
ATOM 502 C CA . ALA A 1 66 ? -6.598 2.023 8.883 1.00 87.75 66 ALA A CA 1
ATOM 503 C C . ALA A 1 66 ? -5.241 2.730 8.701 1.00 87.75 66 ALA A C 1
ATOM 505 O O . ALA A 1 66 ? -4.410 2.317 7.891 1.00 87.75 66 ALA A O 1
ATOM 506 N N . ASN A 1 67 ? -4.981 3.763 9.501 1.00 84.38 67 ASN A N 1
ATOM 507 C CA . ASN A 1 67 ? -3.759 4.553 9.425 1.00 84.38 67 ASN A CA 1
ATOM 508 C C . ASN A 1 67 ? -2.570 3.823 10.077 1.00 84.38 67 ASN A C 1
ATOM 510 O O . ASN A 1 67 ? -2.468 3.721 11.305 1.00 84.38 67 ASN A O 1
ATOM 514 N N . VAL A 1 68 ? -1.625 3.386 9.243 1.00 85.75 68 VAL A N 1
ATOM 515 C CA . VAL A 1 68 ? -0.390 2.687 9.646 1.00 85.75 68 VAL A CA 1
ATOM 516 C C . VAL A 1 68 ? 0.580 3.543 10.468 1.00 85.75 68 VAL A C 1
ATOM 518 O O . VAL A 1 68 ? 1.373 2.994 11.230 1.00 85.75 68 VAL A O 1
ATOM 521 N N . GLU A 1 69 ? 0.474 4.873 10.392 1.00 84.00 69 GLU A N 1
ATOM 522 C CA . GLU A 1 69 ? 1.357 5.824 11.087 1.00 84.00 69 GLU A CA 1
ATOM 523 C C . GLU A 1 69 ? 0.750 6.389 12.380 1.00 84.00 69 GLU A C 1
ATOM 525 O O . GLU A 1 69 ? 1.338 7.260 13.032 1.00 84.00 69 GLU A O 1
ATOM 530 N N . SER A 1 70 ? -0.440 5.925 12.776 1.00 83.81 70 SER A N 1
ATOM 531 C CA . SER A 1 70 ? -1.119 6.444 13.963 1.00 83.81 70 SER A CA 1
ATOM 532 C C . SER A 1 70 ? -0.308 6.168 15.229 1.00 83.81 70 SER A C 1
ATOM 534 O O . SER A 1 70 ? 0.125 5.044 15.482 1.00 83.81 70 SER A O 1
ATOM 536 N N . ARG A 1 71 ? -0.106 7.208 16.042 1.00 86.44 71 ARG A N 1
ATOM 537 C CA . ARG A 1 71 ? 0.702 7.135 17.265 1.00 86.44 71 ARG A CA 1
ATOM 538 C C . ARG A 1 71 ? -0.195 7.033 18.491 1.00 86.44 71 ARG A C 1
ATOM 540 O O . ARG A 1 71 ? -1.176 7.779 18.613 1.00 86.44 71 ARG A O 1
ATOM 547 N N . ASP A 1 72 ? 0.148 6.115 19.391 1.00 84.81 72 ASP A N 1
ATOM 548 C CA . ASP A 1 72 ? -0.478 6.055 20.712 1.00 84.81 72 ASP A CA 1
ATOM 549 C C . ASP A 1 72 ? -0.035 7.221 21.608 1.00 84.81 72 ASP A C 1
ATOM 551 O O . ASP A 1 72 ? 0.968 7.892 21.352 1.00 84.81 72 ASP A O 1
ATOM 555 N N . SER A 1 73 ? -0.816 7.496 22.648 1.00 85.06 73 SER A N 1
ATOM 556 C CA . SER A 1 73 ? -0.583 8.642 23.531 1.00 85.06 73 SER A CA 1
ATOM 557 C C . SER A 1 73 ? 0.483 8.373 24.591 1.00 85.06 73 SER A C 1
ATOM 559 O O . SER A 1 73 ? 1.037 9.320 25.142 1.00 85.06 73 SER A O 1
ATOM 561 N N . GLN A 1 74 ? 0.766 7.105 24.896 1.00 79.31 74 GLN A N 1
ATOM 562 C CA . GLN A 1 74 ? 1.624 6.730 26.019 1.00 79.31 74 GLN A CA 1
ATOM 563 C C . GLN A 1 74 ? 3.112 6.719 25.650 1.00 79.31 74 GLN A C 1
ATOM 565 O O . GLN A 1 74 ? 3.946 7.187 26.421 1.00 79.31 74 GLN A O 1
ATOM 570 N N . TYR A 1 75 ? 3.447 6.186 24.476 1.00 78.38 75 TYR A N 1
ATOM 571 C CA . TYR A 1 75 ? 4.823 5.997 24.015 1.00 78.38 75 TYR A CA 1
ATOM 572 C C . TYR A 1 75 ? 5.073 6.589 22.629 1.00 78.38 75 TYR A C 1
ATOM 574 O O . TYR A 1 75 ? 6.190 6.485 22.121 1.00 78.38 75 TYR A O 1
ATOM 582 N N . SER A 1 76 ? 4.061 7.204 22.005 1.00 84.88 76 SER A N 1
ATOM 583 C CA . SER A 1 76 ? 4.161 7.741 20.644 1.00 84.88 76 SER A CA 1
ATOM 584 C C . SER A 1 76 ? 4.618 6.672 19.643 1.00 84.88 76 SER A C 1
ATOM 586 O O . SER A 1 76 ? 5.416 6.927 18.735 1.00 84.88 76 SER A O 1
ATOM 588 N N . ARG A 1 77 ? 4.144 5.441 19.849 1.00 84.19 77 ARG A N 1
ATOM 589 C CA . ARG A 1 77 ? 4.495 4.270 19.049 1.00 84.19 77 ARG A CA 1
ATOM 590 C C . ARG A 1 77 ? 3.506 4.067 17.913 1.00 84.19 77 ARG A C 1
ATOM 592 O O . ARG A 1 77 ? 2.304 4.244 18.092 1.00 84.19 77 ARG A O 1
ATOM 599 N N . THR A 1 78 ? 4.036 3.678 16.757 1.00 89.88 78 THR A N 1
ATOM 600 C CA . THR A 1 78 ? 3.259 3.269 15.581 1.00 89.88 78 THR A CA 1
ATOM 601 C C . THR A 1 78 ? 2.931 1.771 15.643 1.00 89.88 78 THR A C 1
ATOM 603 O O . THR A 1 78 ? 3.650 1.019 16.317 1.00 89.88 78 THR A O 1
ATOM 606 N N . PRO A 1 79 ? 1.906 1.292 14.917 1.00 88.44 79 PRO A N 1
ATOM 607 C CA . PRO A 1 79 ? 1.660 -0.133 14.715 1.00 88.44 79 PRO A CA 1
ATOM 608 C C . PRO A 1 79 ? 2.917 -0.925 14.325 1.00 88.44 79 PRO A C 1
ATOM 610 O O . PRO A 1 79 ? 3.147 -2.005 14.869 1.00 88.44 79 PRO A O 1
ATOM 613 N N . LEU A 1 80 ? 3.772 -0.357 13.464 1.00 86.44 80 LEU A N 1
ATOM 614 C CA . LEU A 1 80 ? 5.030 -0.979 13.041 1.00 86.44 80 LEU A CA 1
ATOM 615 C C . LEU A 1 80 ? 5.993 -1.174 14.218 1.00 86.44 80 LEU A C 1
ATOM 617 O O . LEU A 1 80 ? 6.570 -2.245 14.379 1.00 86.44 80 LEU A O 1
ATOM 621 N N . SER A 1 81 ? 6.118 -0.173 15.094 1.00 84.00 81 SER A N 1
ATOM 622 C CA . SER A 1 81 ? 6.972 -0.277 16.285 1.00 84.00 81 SER A CA 1
ATOM 623 C C . SER A 1 81 ? 6.491 -1.349 17.273 1.00 84.00 81 SER A C 1
ATOM 625 O O . SER A 1 81 ? 7.310 -2.020 17.901 1.00 84.00 81 SER A O 1
ATOM 627 N N . TRP A 1 82 ? 5.173 -1.559 17.376 1.00 89.00 82 TRP A N 1
ATOM 628 C CA . TRP A 1 82 ? 4.585 -2.621 18.193 1.00 89.00 82 TRP A CA 1
ATOM 629 C C . TRP A 1 82 ? 4.816 -4.008 17.587 1.00 89.00 82 TRP A C 1
ATOM 631 O O . TRP A 1 82 ? 5.200 -4.926 18.313 1.00 89.00 82 TRP A O 1
ATOM 641 N N . ALA A 1 83 ? 4.652 -4.151 16.270 1.00 88.00 83 ALA A N 1
ATOM 642 C CA . ALA A 1 83 ? 4.971 -5.389 15.559 1.00 88.00 83 ALA A CA 1
ATOM 643 C C . ALA A 1 83 ? 6.466 -5.736 15.663 1.00 88.00 83 ALA A C 1
ATOM 645 O O . ALA A 1 83 ? 6.813 -6.894 15.893 1.00 88.00 83 ALA A O 1
ATOM 646 N N . ALA A 1 84 ? 7.344 -4.731 15.566 1.00 82.50 84 ALA A N 1
ATOM 647 C CA . ALA A 1 84 ? 8.788 -4.898 15.696 1.00 82.50 84 ALA A CA 1
ATOM 648 C C . ALA A 1 84 ? 9.183 -5.325 17.114 1.00 82.50 84 ALA A C 1
ATOM 650 O O . ALA A 1 84 ? 9.956 -6.267 17.277 1.00 82.50 84 ALA A O 1
ATOM 651 N N . GLN A 1 85 ? 8.616 -4.682 18.146 1.00 85.88 85 GLN A N 1
ATOM 652 C CA . GLN A 1 85 ? 8.911 -5.026 19.539 1.00 85.88 85 GLN A CA 1
ATOM 653 C C . GLN A 1 85 ? 8.528 -6.472 19.872 1.00 85.88 85 GLN A C 1
ATOM 655 O O . GLN A 1 85 ? 9.255 -7.140 20.603 1.00 85.88 85 GLN A O 1
ATOM 660 N N . ASN A 1 86 ? 7.397 -6.943 19.347 1.00 83.62 86 ASN A N 1
ATOM 661 C CA . ASN A 1 86 ? 6.893 -8.291 19.606 1.00 83.62 86 ASN A CA 1
ATOM 662 C C . ASN A 1 86 ? 7.333 -9.304 18.531 1.00 83.62 86 ASN A C 1
ATOM 664 O O . ASN A 1 86 ? 6.888 -10.449 18.531 1.00 83.62 86 ASN A O 1
ATOM 668 N N . THR A 1 87 ? 8.249 -8.915 17.634 1.00 85.44 87 THR A N 1
ATOM 669 C CA . THR A 1 87 ? 8.863 -9.774 16.601 1.00 85.44 87 THR A CA 1
ATOM 670 C C . THR A 1 87 ? 7.867 -10.451 15.647 1.00 85.44 87 THR A C 1
ATOM 672 O O . THR A 1 87 ? 8.082 -11.565 15.172 1.00 85.44 87 THR A O 1
ATOM 675 N N . HIS A 1 88 ? 6.769 -9.770 15.313 1.00 83.81 88 HIS A N 1
ATOM 676 C CA . HIS A 1 88 ? 5.748 -10.290 14.403 1.00 83.81 88 HIS A CA 1
ATOM 677 C C . HIS A 1 88 ? 6.110 -10.030 12.934 1.00 83.81 88 HIS A C 1
ATOM 679 O O . HIS A 1 88 ? 5.587 -9.113 12.303 1.00 83.81 88 HIS A O 1
ATOM 685 N N . SER A 1 89 ? 6.988 -10.863 12.372 1.00 76.31 89 SER A N 1
ATOM 686 C CA . SER A 1 89 ? 7.505 -10.734 10.996 1.00 76.31 89 SER A CA 1
ATOM 687 C C . SER A 1 89 ? 6.420 -10.636 9.917 1.00 76.31 89 SER A C 1
ATOM 689 O O . SER A 1 89 ? 6.515 -9.798 9.026 1.00 76.31 89 SER A O 1
ATOM 691 N N . ALA A 1 90 ? 5.353 -11.433 10.016 1.00 78.25 90 ALA A N 1
ATOM 692 C CA . ALA A 1 90 ? 4.244 -11.384 9.061 1.00 78.25 90 ALA A CA 1
ATOM 693 C C . ALA A 1 90 ? 3.483 -10.047 9.103 1.00 78.25 90 ALA A C 1
ATOM 695 O O . ALA A 1 90 ? 3.047 -9.551 8.069 1.00 78.25 90 ALA A O 1
ATOM 696 N N . VAL A 1 91 ? 3.340 -9.447 10.289 1.00 84.44 91 VAL A N 1
ATOM 697 C CA . VAL A 1 91 ? 2.722 -8.123 10.434 1.00 84.44 91 VAL A CA 1
ATOM 698 C C . VAL A 1 91 ? 3.662 -7.030 9.935 1.00 84.44 91 VAL A C 1
ATOM 700 O O . VAL A 1 91 ? 3.194 -6.089 9.306 1.00 84.44 91 VAL A O 1
ATOM 703 N N . LEU A 1 92 ? 4.975 -7.158 10.161 1.00 81.75 92 LEU A N 1
ATOM 704 C CA . LEU A 1 92 ? 5.960 -6.224 9.608 1.00 81.75 92 LEU A CA 1
ATOM 705 C C . LEU A 1 92 ? 5.876 -6.162 8.081 1.00 81.75 92 LEU A C 1
ATOM 707 O O . LEU A 1 92 ? 5.830 -5.065 7.541 1.00 81.75 92 LEU A O 1
ATOM 711 N N . GLY A 1 93 ? 5.780 -7.315 7.410 1.00 74.94 93 GLY A N 1
ATOM 712 C CA . GLY A 1 93 ? 5.574 -7.365 5.960 1.00 74.94 93 GLY A CA 1
ATOM 713 C C . GLY A 1 93 ? 4.331 -6.584 5.529 1.00 74.94 93 GLY A C 1
ATOM 714 O O . GLY A 1 93 ? 4.427 -5.692 4.699 1.00 74.94 93 GLY A O 1
ATOM 715 N N . LEU A 1 94 ? 3.190 -6.823 6.183 1.00 79.75 94 LEU A N 1
ATOM 716 C CA . LEU A 1 94 ? 1.936 -6.132 5.857 1.00 79.75 94 LEU A CA 1
ATOM 717 C C . LEU A 1 94 ? 1.945 -4.627 6.146 1.00 79.75 94 LEU A C 1
ATOM 719 O O . LEU A 1 94 ? 1.250 -3.883 5.469 1.00 79.75 94 LEU A O 1
ATOM 723 N N . LEU A 1 95 ? 2.665 -4.177 7.175 1.00 77.94 95 LEU A N 1
ATOM 724 C CA . LEU A 1 95 ? 2.737 -2.755 7.530 1.00 77.94 95 LEU A CA 1
ATOM 725 C C . LEU A 1 95 ? 3.760 -1.982 6.690 1.00 77.94 95 LEU A C 1
ATOM 727 O O . LEU A 1 95 ? 3.681 -0.758 6.624 1.00 77.94 95 LEU A O 1
ATOM 731 N N . LEU A 1 96 ? 4.728 -2.680 6.093 1.00 73.06 96 LEU A N 1
ATOM 732 C CA . LEU A 1 96 ? 5.672 -2.123 5.120 1.00 73.06 96 LEU A CA 1
ATOM 733 C C . LEU A 1 96 ? 5.123 -2.180 3.687 1.00 73.06 96 LEU A C 1
ATOM 735 O O . LEU A 1 96 ? 5.580 -1.435 2.820 1.00 73.06 96 LEU A O 1
ATOM 739 N N . GLU A 1 97 ? 4.141 -3.045 3.439 1.00 70.94 97 GLU A N 1
ATOM 740 C CA . GLU A 1 97 ? 3.368 -3.067 2.204 1.00 70.94 97 GLU A CA 1
ATOM 741 C C . GLU A 1 97 ? 2.425 -1.870 2.133 1.00 70.94 97 GLU A C 1
ATOM 743 O O . GLU A 1 97 ? 1.643 -1.591 3.043 1.00 70.94 97 GLU A O 1
ATOM 748 N N . LYS A 1 98 ? 2.496 -1.157 1.012 1.00 70.19 98 LYS A N 1
ATOM 749 C CA . LYS A 1 98 ? 1.648 -0.009 0.721 1.00 70.19 98 LYS A CA 1
ATOM 750 C C . LYS A 1 98 ? 0.745 -0.330 -0.454 1.00 70.19 98 LYS A C 1
ATOM 752 O O . LYS A 1 98 ? 1.212 -0.736 -1.517 1.00 70.19 98 LYS A O 1
ATOM 757 N N . THR A 1 99 ? -0.548 -0.103 -0.260 1.00 70.56 99 THR A N 1
ATOM 758 C CA . THR A 1 99 ? -1.558 -0.203 -1.313 1.00 70.56 99 THR A CA 1
ATOM 759 C C . THR A 1 99 ? -1.90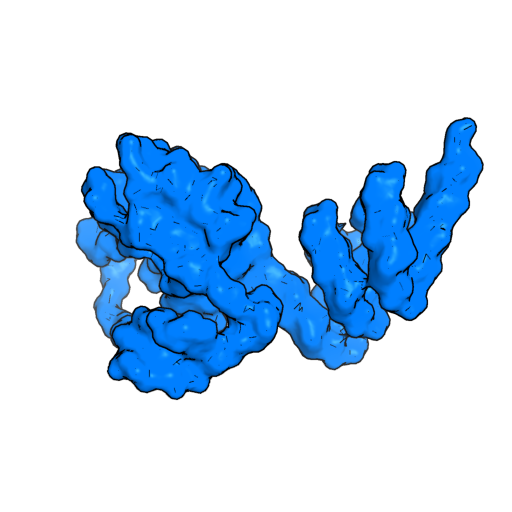1 1.191 -1.814 1.00 70.56 99 THR A C 1
ATOM 761 O O . THR A 1 99 ? -2.218 2.089 -1.035 1.00 70.56 99 THR A O 1
ATOM 764 N N . LEU A 1 100 ? -1.838 1.371 -3.125 1.00 76.56 100 LEU A N 1
ATOM 765 C CA . LEU A 1 100 ? -2.205 2.587 -3.828 1.00 76.56 100 LEU A CA 1
ATOM 766 C C . LEU A 1 100 ? -3.552 2.353 -4.499 1.00 76.56 100 LEU A C 1
ATOM 768 O O . LEU A 1 100 ? -3.669 1.592 -5.463 1.00 76.56 100 LEU A O 1
ATOM 772 N N . GLU A 1 101 ? -4.569 3.010 -3.957 1.00 76.56 101 GLU A N 1
ATOM 773 C CA . GLU A 1 101 ? -5.936 2.946 -4.454 1.00 76.56 101 GLU A CA 1
ATOM 774 C C . GLU A 1 101 ? -6.257 4.196 -5.272 1.00 76.56 101 GLU A C 1
ATOM 776 O O . GLU A 1 101 ? -5.906 5.322 -4.908 1.00 76.56 101 GLU A O 1
ATOM 781 N N . GLY A 1 102 ? -6.949 4.015 -6.396 1.00 76.50 102 GLY A N 1
ATOM 782 C CA . GLY A 1 102 ? -7.455 5.149 -7.159 1.00 76.50 102 GLY A CA 1
ATOM 783 C C . GLY A 1 102 ? -7.817 4.850 -8.603 1.00 76.50 102 GLY A C 1
ATOM 784 O O . GLY A 1 102 ? -8.622 5.592 -9.163 1.00 76.50 102 GLY A O 1
ATOM 785 N N . HIS A 1 103 ? -7.261 3.800 -9.208 1.00 85.44 103 HIS A N 1
ATOM 786 C CA . HIS A 1 103 ? -7.725 3.363 -10.522 1.00 85.44 103 HIS A CA 1
ATOM 787 C C . HIS A 1 103 ? -9.166 2.849 -10.442 1.00 85.44 103 HIS A C 1
ATOM 789 O O . HIS A 1 103 ? -9.582 2.305 -9.421 1.00 85.44 103 HIS A O 1
ATOM 795 N N . SER A 1 104 ? -9.936 3.048 -11.511 1.00 85.19 104 SER A N 1
ATOM 796 C CA . SER A 1 104 ? -11.329 2.573 -11.595 1.00 85.19 104 SER A CA 1
ATOM 797 C C . SER A 1 104 ? -11.503 1.356 -12.506 1.00 85.19 104 SER A C 1
ATOM 799 O O . SER A 1 104 ? -12.629 0.939 -12.764 1.00 85.19 104 SER A O 1
ATOM 801 N N . ASP A 1 105 ? -10.398 0.835 -13.035 1.00 85.25 105 ASP A N 1
ATOM 802 C CA . ASP A 1 105 ? -10.332 -0.350 -13.887 1.00 85.25 105 ASP A CA 1
ATOM 803 C C . ASP A 1 105 ? -8.958 -1.031 -13.716 1.00 85.25 105 ASP A C 1
ATOM 805 O O . ASP A 1 105 ? -8.062 -0.494 -13.051 1.00 85.25 105 ASP A O 1
ATOM 809 N N . TRP A 1 106 ? -8.769 -2.195 -14.341 1.00 82.50 106 TRP A N 1
ATOM 810 C CA . TRP A 1 106 ? -7.574 -3.035 -14.228 1.00 82.50 106 TRP A CA 1
ATOM 811 C C . TRP A 1 106 ? -6.285 -2.241 -14.385 1.00 82.50 106 TRP A C 1
ATOM 813 O O . TRP A 1 106 ? -6.088 -1.574 -15.403 1.00 82.50 106 TRP A O 1
ATOM 823 N N . VAL A 1 107 ? -5.375 -2.372 -13.419 1.00 85.88 107 VAL A N 1
ATOM 824 C CA . VAL A 1 107 ? -4.006 -1.887 -13.594 1.00 85.88 107 VAL A CA 1
ATOM 825 C C . VAL A 1 107 ? -3.308 -2.859 -14.530 1.00 85.88 107 VAL A C 1
ATOM 827 O O . VAL A 1 107 ? -3.154 -4.023 -14.193 1.00 85.88 107 VAL A O 1
ATOM 830 N N . MET A 1 108 ? -2.923 -2.427 -15.723 1.00 81.38 108 MET A N 1
ATOM 831 C CA . MET A 1 108 ? -2.321 -3.314 -16.725 1.00 81.38 108 MET A CA 1
ATOM 832 C C . MET A 1 108 ? -0.800 -3.196 -16.788 1.00 81.38 108 MET A C 1
ATOM 834 O O . MET A 1 108 ? -0.151 -4.094 -17.310 1.00 81.38 108 MET A O 1
ATOM 838 N N . SER A 1 109 ? -0.228 -2.108 -16.267 1.00 83.38 109 SER A N 1
ATOM 839 C CA . SER A 1 109 ? 1.221 -1.923 -16.211 1.00 83.38 109 SER A CA 1
ATOM 840 C C . SER A 1 109 ? 1.620 -1.107 -14.993 1.00 83.38 109 SER A C 1
ATOM 842 O O . SER A 1 109 ? 0.951 -0.137 -14.645 1.00 83.38 109 SER A O 1
ATOM 844 N N . VAL A 1 110 ? 2.757 -1.450 -14.396 1.00 87.88 110 VAL A N 1
ATOM 845 C CA . VAL A 1 110 ? 3.422 -0.656 -13.356 1.00 87.88 110 VAL A CA 1
ATOM 846 C C . VAL A 1 110 ? 4.902 -0.523 -13.701 1.00 87.88 110 VAL A C 1
ATOM 848 O O . VAL A 1 110 ? 5.452 -1.406 -14.354 1.00 87.88 110 VAL A O 1
ATOM 851 N N . ALA A 1 111 ? 5.538 0.581 -13.314 1.00 84.44 111 ALA A N 1
ATOM 852 C CA . ALA A 1 111 ? 6.963 0.821 -13.550 1.00 84.44 111 ALA A CA 1
ATOM 853 C C . ALA A 1 111 ? 7.538 1.744 -12.473 1.00 84.44 111 ALA A C 1
ATOM 855 O O . ALA A 1 111 ? 6.901 2.731 -12.121 1.00 84.44 111 ALA A O 1
ATOM 856 N N . PHE A 1 112 ? 8.740 1.459 -11.970 1.00 81.88 112 PHE A N 1
ATOM 857 C CA . PHE A 1 112 ? 9.475 2.395 -11.114 1.00 81.88 112 PHE A CA 1
ATOM 858 C C . PHE A 1 112 ? 10.292 3.371 -11.960 1.00 81.88 112 PHE A C 1
ATOM 860 O O . PHE A 1 112 ? 10.796 3.005 -13.025 1.00 81.88 112 PHE A O 1
ATOM 867 N N . SER A 1 113 ? 10.461 4.598 -11.469 1.00 80.12 113 SER A N 1
ATOM 868 C CA . SER A 1 113 ? 11.446 5.517 -12.029 1.00 80.12 113 SER A CA 1
ATOM 869 C C . SER A 1 113 ? 12.867 4.973 -11.827 1.00 80.12 113 SER A C 1
ATOM 871 O O . SER A 1 113 ? 13.113 4.212 -10.885 1.00 80.12 113 SER A O 1
ATOM 873 N N . PRO A 1 114 ? 13.839 5.363 -12.672 1.00 72.12 114 PRO A N 1
ATOM 874 C CA . PRO A 1 114 ? 15.216 4.874 -12.557 1.00 72.12 114 PRO A CA 1
ATOM 875 C C . PRO A 1 114 ? 15.872 5.158 -11.199 1.00 72.12 114 PRO A C 1
ATOM 877 O O . PRO A 1 114 ? 16.697 4.366 -10.744 1.00 72.12 114 PRO A O 1
ATOM 880 N N . ASP A 1 115 ? 15.479 6.253 -10.544 1.00 70.56 115 ASP A N 1
ATOM 881 C CA . ASP A 1 115 ? 15.920 6.653 -9.203 1.00 70.56 115 ASP A CA 1
ATOM 882 C C . ASP A 1 115 ? 15.110 6.009 -8.058 1.00 70.56 115 ASP A C 1
ATOM 884 O O . ASP A 1 115 ? 15.432 6.215 -6.890 1.00 70.56 115 ASP A O 1
ATOM 888 N N . GLY A 1 116 ? 14.061 5.239 -8.372 1.00 73.69 116 GLY A N 1
ATOM 889 C CA . GLY A 1 116 ? 13.180 4.581 -7.405 1.00 73.69 116 GLY A CA 1
ATOM 890 C C . GLY A 1 116 ? 12.282 5.522 -6.595 1.00 73.69 116 GLY A C 1
ATOM 891 O O . GLY A 1 116 ? 11.577 5.055 -5.704 1.00 73.69 116 GLY A O 1
ATOM 892 N N . GLN A 1 117 ? 12.283 6.829 -6.872 1.00 80.06 117 GLN A N 1
ATOM 893 C CA . GLN A 1 117 ? 11.496 7.806 -6.111 1.00 80.06 117 GLN A CA 1
ATOM 894 C C . GLN A 1 117 ? 10.024 7.836 -6.525 1.00 80.06 117 GLN A C 1
ATOM 896 O O . GLN A 1 117 ? 9.170 8.251 -5.740 1.00 80.06 117 GLN A O 1
ATOM 901 N N . MET A 1 118 ? 9.714 7.385 -7.739 1.00 83.69 118 MET A N 1
ATOM 902 C CA . MET A 1 118 ? 8.368 7.382 -8.288 1.00 83.69 118 MET A CA 1
ATOM 903 C C . MET A 1 118 ? 7.950 5.987 -8.738 1.00 83.69 118 MET A C 1
ATOM 905 O O . MET A 1 118 ? 8.750 5.196 -9.237 1.00 83.69 118 MET A O 1
ATOM 909 N N . LEU A 1 119 ? 6.655 5.723 -8.617 1.00 86.00 119 LEU A N 1
ATOM 910 C CA . LEU A 1 119 ? 5.990 4.575 -9.214 1.00 86.00 119 LEU A CA 1
ATOM 911 C C . LEU A 1 119 ? 4.939 5.089 -10.201 1.00 86.00 119 LEU A C 1
ATOM 913 O O . LEU A 1 119 ? 4.153 5.972 -9.867 1.00 86.00 119 LEU A O 1
ATOM 917 N N . ALA A 1 120 ? 4.926 4.557 -11.417 1.00 88.56 120 ALA A N 1
ATOM 918 C CA . ALA A 1 120 ? 3.899 4.809 -12.418 1.00 88.56 120 ALA A CA 1
ATOM 919 C C . ALA A 1 120 ? 2.976 3.595 -12.535 1.00 88.56 120 ALA A C 1
ATOM 921 O O . ALA A 1 120 ? 3.448 2.458 -12.513 1.00 88.56 120 ALA A O 1
ATOM 922 N N . SER A 1 121 ? 1.678 3.830 -12.707 1.00 88.75 121 SER A N 1
ATOM 923 C CA . SER A 1 121 ? 0.679 2.792 -12.963 1.00 88.75 121 SER A CA 1
ATOM 924 C C . SER A 1 121 ? -0.240 3.178 -14.118 1.00 88.75 121 SER A C 1
ATOM 926 O O . SER A 1 121 ? -0.713 4.309 -14.195 1.00 88.75 121 SER A O 1
ATOM 928 N N . GLY A 1 122 ? -0.469 2.242 -15.037 1.00 90.25 122 GLY A N 1
ATOM 929 C CA . GLY A 1 122 ? -1.323 2.388 -16.214 1.00 90.25 122 GLY A CA 1
ATOM 930 C C . GLY A 1 122 ? -2.510 1.457 -16.132 1.00 90.25 122 GLY A C 1
ATOM 931 O O . GLY A 1 122 ? -2.354 0.305 -15.724 1.00 90.25 122 GLY A O 1
ATOM 932 N N . SER A 1 123 ? -3.687 1.950 -16.507 1.00 91.00 123 SER A N 1
ATOM 933 C CA . SER A 1 123 ? -4.938 1.217 -16.318 1.00 91.00 123 SER A CA 1
ATOM 934 C C . SER A 1 123 ? -5.869 1.252 -17.535 1.00 91.00 123 SER A C 1
ATOM 936 O O . SER A 1 123 ? -5.739 2.068 -18.457 1.00 91.00 123 SER A O 1
ATOM 938 N N . GLY A 1 124 ? -6.840 0.333 -17.523 1.00 86.44 124 GLY A N 1
ATOM 939 C CA . GLY A 1 124 ? -8.013 0.321 -18.403 1.00 86.44 124 GLY A CA 1
ATOM 940 C C . GLY A 1 124 ? -8.901 1.551 -18.270 1.00 86.44 124 GLY A C 1
ATOM 941 O O . GLY A 1 124 ? -9.583 1.912 -19.231 1.00 86.44 124 GLY A O 1
ATOM 942 N N . ASP A 1 125 ? -8.782 2.275 -17.154 1.00 89.69 125 ASP A N 1
ATOM 943 C CA . ASP A 1 125 ? -9.505 3.519 -16.898 1.00 89.69 125 ASP A CA 1
ATOM 944 C C . ASP A 1 125 ? -9.025 4.688 -17.771 1.00 89.69 125 ASP A C 1
ATOM 946 O O . ASP A 1 125 ? -9.568 5.790 -17.686 1.00 89.69 125 ASP A O 1
ATOM 950 N N . LYS A 1 126 ? -8.052 4.425 -18.657 1.00 91.50 126 LYS A N 1
ATOM 951 C CA . LYS A 1 126 ? -7.445 5.388 -19.580 1.00 91.50 126 LYS A CA 1
ATOM 952 C C . LYS A 1 126 ? -6.724 6.501 -18.828 1.00 91.50 126 LYS A C 1
ATOM 954 O O . LYS A 1 126 ? -6.742 7.663 -19.232 1.00 91.50 126 LYS A O 1
ATOM 959 N N . THR A 1 127 ? -6.107 6.148 -17.707 1.00 91.25 127 THR A N 1
ATOM 960 C CA . THR A 1 127 ? -5.226 7.039 -16.969 1.00 91.25 127 THR A CA 1
ATOM 961 C C . THR A 1 127 ? -3.889 6.377 -16.683 1.00 91.25 127 THR A C 1
ATOM 963 O O . THR A 1 127 ? -3.773 5.160 -16.509 1.00 91.25 127 THR A O 1
ATOM 966 N N . VAL A 1 128 ? -2.869 7.223 -16.610 1.00 91.50 128 VAL A N 1
ATOM 967 C CA . VAL A 1 128 ? -1.601 6.923 -15.963 1.00 91.50 128 VAL A CA 1
ATOM 968 C C . VAL A 1 128 ? -1.544 7.694 -14.657 1.00 91.50 128 VAL A C 1
ATOM 970 O O . VAL A 1 128 ? -1.799 8.898 -14.630 1.00 91.50 128 VAL A O 1
ATOM 973 N N . ARG A 1 129 ? -1.200 7.018 -13.568 1.00 90.69 129 ARG A N 1
ATOM 974 C CA . ARG A 1 129 ? -1.010 7.637 -12.258 1.00 90.69 129 ARG A CA 1
ATOM 975 C C . ARG A 1 129 ? 0.446 7.565 -11.853 1.00 90.69 129 ARG A C 1
ATOM 977 O O . ARG A 1 129 ? 1.100 6.548 -12.058 1.00 90.69 129 ARG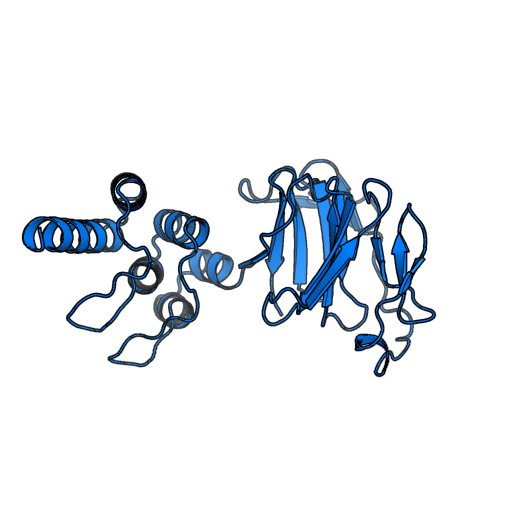 A O 1
ATOM 984 N N . LEU A 1 130 ? 0.936 8.660 -11.288 1.00 89.12 130 LEU A N 1
ATOM 985 C CA . LEU A 1 130 ? 2.270 8.755 -10.711 1.00 89.12 130 LEU A CA 1
ATOM 986 C C . LEU A 1 130 ? 2.159 8.908 -9.208 1.00 89.12 130 LEU A C 1
ATOM 988 O O . LEU A 1 130 ? 1.435 9.775 -8.717 1.00 89.12 130 LEU A O 1
ATOM 992 N N . TRP A 1 131 ? 2.925 8.095 -8.503 1.00 87.44 131 TRP A N 1
ATOM 993 C CA . TRP A 1 131 ? 2.931 7.993 -7.057 1.00 87.44 131 TRP A CA 1
ATOM 994 C C . TRP A 1 131 ? 4.335 8.264 -6.542 1.00 87.44 131 TRP A C 1
ATOM 996 O O . TRP A 1 131 ? 5.322 7.869 -7.162 1.00 87.44 131 TRP A O 1
ATOM 1006 N N . ASP A 1 132 ? 4.423 8.918 -5.394 1.00 83.12 132 ASP A N 1
ATOM 1007 C CA . ASP A 1 132 ? 5.665 9.000 -4.638 1.00 83.12 132 ASP A CA 1
ATOM 1008 C C . ASP A 1 132 ? 5.926 7.637 -3.987 1.00 83.12 132 ASP A C 1
ATOM 1010 O O . ASP A 1 132 ? 5.136 7.177 -3.162 1.00 83.12 132 ASP A O 1
ATOM 1014 N N . ALA A 1 133 ? 7.017 6.971 -4.362 1.00 76.94 133 ALA A N 1
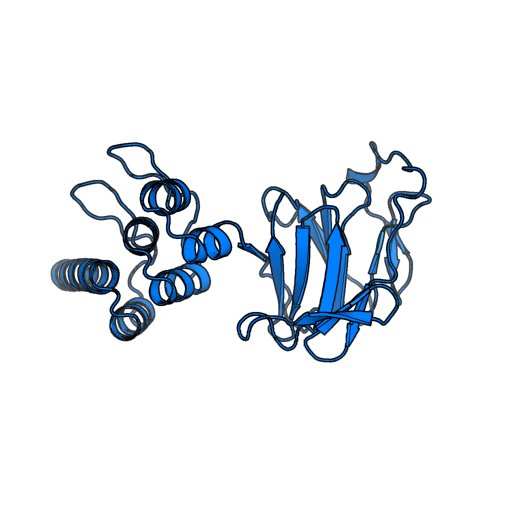ATOM 1015 C CA . ALA A 1 133 ? 7.311 5.616 -3.902 1.00 76.94 133 ALA A CA 1
ATOM 1016 C C . ALA A 1 133 ? 7.567 5.569 -2.387 1.00 76.94 133 ALA A C 1
ATOM 1018 O O . ALA A 1 133 ? 7.249 4.587 -1.722 1.00 76.94 133 ALA A O 1
ATOM 1019 N N . LYS A 1 134 ? 8.082 6.644 -1.785 1.00 74.25 134 LYS A N 1
ATOM 1020 C CA . LYS A 1 134 ? 8.387 6.660 -0.351 1.00 74.25 134 LYS A CA 1
ATOM 1021 C C . LYS A 1 134 ? 7.131 6.761 0.505 1.00 74.25 134 LYS A C 1
ATOM 1023 O O . LYS A 1 134 ? 7.000 6.083 1.522 1.00 74.25 134 LYS A O 1
ATOM 1028 N N . THR A 1 135 ? 6.203 7.624 0.126 1.00 70.25 135 THR A N 1
ATOM 1029 C CA . THR A 1 135 ? 5.017 7.975 0.912 1.00 70.25 135 THR A CA 1
ATOM 1030 C C . THR A 1 135 ? 3.783 7.207 0.462 1.00 70.25 135 THR A C 1
ATOM 1032 O O . THR A 1 135 ? 2.958 6.878 1.309 1.00 70.25 135 THR A O 1
ATOM 1035 N N . GLY A 1 136 ? 3.701 6.852 -0.818 1.00 75.25 136 GLY A N 1
ATOM 1036 C CA . GLY A 1 136 ? 2.510 6.321 -1.474 1.00 75.25 136 GLY A CA 1
ATOM 1037 C C . GLY A 1 136 ? 1.520 7.411 -1.897 1.00 75.25 136 GLY A C 1
ATOM 1038 O O . GLY A 1 136 ? 0.384 7.121 -2.259 1.00 75.25 136 GLY A O 1
ATOM 1039 N N . ALA A 1 137 ? 1.912 8.686 -1.832 1.00 77.81 137 ALA A N 1
ATOM 1040 C CA . ALA A 1 137 ? 1.039 9.790 -2.209 1.00 77.81 137 ALA A CA 1
ATOM 1041 C C . ALA A 1 137 ? 0.873 9.875 -3.734 1.00 77.81 137 ALA A C 1
ATOM 1043 O O . ALA A 1 137 ? 1.856 9.832 -4.476 1.00 77.81 137 ALA A O 1
ATOM 1044 N N . LEU A 1 138 ? -0.366 10.057 -4.200 1.00 85.12 138 LEU A N 1
ATOM 1045 C CA . LEU A 1 138 ? -0.657 10.342 -5.605 1.00 85.12 138 LEU A CA 1
ATOM 1046 C C . LEU A 1 138 ? -0.137 11.738 -5.971 1.00 85.12 138 LEU A C 1
ATOM 1048 O O . LEU A 1 138 ? -0.587 12.735 -5.412 1.00 85.12 138 LEU A O 1
ATOM 1052 N N . GLN A 1 139 ? 0.783 11.800 -6.928 1.00 85.25 139 GLN A N 1
ATOM 1053 C CA . GLN A 1 139 ? 1.408 13.038 -7.396 1.00 85.25 139 GLN A CA 1
ATOM 1054 C C . GLN A 1 139 ? 0.731 13.587 -8.651 1.00 85.25 139 GLN A C 1
ATOM 1056 O O . GLN A 1 139 ? 0.567 14.797 -8.796 1.00 85.25 139 GLN A O 1
ATOM 1061 N N . MET A 1 140 ? 0.340 12.710 -9.580 1.00 86.44 140 MET A N 1
ATOM 1062 C CA . MET A 1 140 ? -0.215 13.133 -10.865 1.00 86.44 140 MET A CA 1
ATOM 1063 C C . MET A 1 140 ? -1.155 12.084 -11.452 1.00 86.44 140 MET A C 1
ATOM 1065 O O . MET A 1 140 ? -0.946 10.883 -11.287 1.00 86.44 140 MET A O 1
ATOM 1069 N N . VAL A 1 141 ? -2.162 12.561 -12.185 1.00 91.12 141 VAL A N 1
ATOM 1070 C CA . VAL A 1 141 ? -3.038 11.745 -13.030 1.00 91.12 141 VAL A CA 1
ATOM 1071 C C . VAL A 1 141 ? -2.968 12.296 -14.449 1.00 91.12 141 VAL A C 1
ATOM 1073 O O . VAL A 1 141 ? -3.255 13.469 -14.679 1.00 91.12 141 VAL A O 1
ATOM 1076 N N . LEU A 1 142 ? -2.576 11.450 -15.392 1.00 89.25 142 LEU A N 1
ATOM 1077 C CA . LEU A 1 142 ? -2.433 11.770 -16.804 1.00 89.25 142 LEU A CA 1
ATOM 1078 C C . LEU A 1 142 ? -3.511 11.014 -17.587 1.00 89.25 142 LEU A C 1
ATOM 1080 O O . LEU A 1 142 ? -3.474 9.784 -17.621 1.00 89.25 142 LEU A O 1
ATOM 1084 N N . PRO A 1 143 ? -4.484 11.705 -18.198 1.00 90.38 143 PRO A N 1
ATOM 1085 C CA . PRO A 1 143 ? -5.481 11.049 -19.028 1.00 90.38 143 PRO A CA 1
ATOM 1086 C C . PRO A 1 143 ? -4.871 10.606 -20.363 1.00 90.38 143 PRO A C 1
ATOM 1088 O O . PRO A 1 143 ? -4.067 11.317 -20.967 1.00 90.38 143 PRO A O 1
ATOM 1091 N N . THR A 1 144 ? -5.305 9.450 -20.848 1.00 87.56 144 THR A N 1
ATOM 1092 C CA . THR A 1 144 ? -4.991 8.915 -22.174 1.00 87.56 144 THR A CA 1
ATOM 1093 C C . THR A 1 144 ? -6.281 8.696 -22.965 1.00 87.56 144 THR A C 1
ATOM 1095 O O . THR A 1 144 ? -7.389 8.677 -22.429 1.00 87.56 144 THR A O 1
ATOM 1098 N N . ASN A 1 145 ? -6.164 8.535 -24.284 1.00 85.31 145 ASN A N 1
ATOM 1099 C CA . ASN A 1 145 ? -7.335 8.301 -25.139 1.00 85.31 145 ASN A CA 1
ATOM 1100 C C . ASN A 1 145 ? -7.803 6.834 -25.112 1.00 85.31 145 ASN A C 1
ATOM 1102 O O . ASN A 1 145 ? -8.952 6.530 -25.449 1.00 85.31 145 ASN A O 1
ATOM 1106 N N . THR A 1 146 ? -6.922 5.916 -24.712 1.00 89.12 146 THR A N 1
ATOM 1107 C CA . THR A 1 146 ? -7.154 4.467 -24.700 1.00 89.12 146 THR A CA 1
ATOM 1108 C C . THR A 1 146 ? -6.557 3.828 -23.450 1.00 89.12 146 THR A C 1
ATOM 1110 O O . THR A 1 146 ? -5.720 4.430 -22.783 1.00 89.12 146 THR A O 1
ATOM 1113 N N . ALA A 1 147 ? -6.979 2.597 -23.147 1.00 87.12 147 ALA A N 1
ATOM 1114 C CA . ALA A 1 147 ? -6.411 1.797 -22.064 1.00 87.12 147 ALA A CA 1
ATOM 1115 C C . ALA A 1 147 ? -4.886 1.691 -22.198 1.00 87.12 147 ALA A C 1
ATOM 1117 O O . ALA A 1 147 ? -4.400 1.453 -23.306 1.00 87.12 147 ALA A O 1
ATOM 1118 N N . VAL A 1 148 ? -4.173 1.854 -21.083 1.00 87.62 148 VAL A N 1
ATOM 1119 C CA . VAL A 1 148 ? -2.707 1.855 -21.047 1.00 87.62 148 VAL A CA 1
ATOM 1120 C C . VAL A 1 148 ? -2.221 0.483 -20.621 1.00 87.62 148 VAL A C 1
ATOM 1122 O O . VAL A 1 148 ? -2.403 0.100 -19.468 1.00 87.62 148 VAL A O 1
ATOM 1125 N N . ARG A 1 149 ? -1.624 -0.264 -21.552 1.00 82.62 149 ARG A N 1
ATOM 1126 C CA . ARG A 1 149 ? -1.182 -1.653 -21.326 1.00 82.62 149 ARG A CA 1
ATOM 1127 C C . ARG A 1 149 ? 0.292 -1.781 -21.002 1.00 82.62 149 ARG A C 1
ATOM 1129 O O . ARG A 1 149 ? 0.705 -2.811 -20.488 1.00 82.62 149 ARG A O 1
ATOM 1136 N N . SER A 1 150 ? 1.077 -0.767 -21.338 1.00 79.56 150 SER A N 1
ATOM 1137 C CA . SER A 1 150 ? 2.515 -0.759 -21.110 1.00 79.56 150 SER A CA 1
ATOM 1138 C C . SER A 1 150 ? 2.943 0.633 -20.698 1.00 79.56 150 SER A C 1
ATOM 1140 O O . SER A 1 150 ? 2.538 1.611 -21.323 1.00 79.56 150 SER A O 1
ATOM 1142 N N . ILE A 1 151 ? 3.777 0.713 -19.667 1.00 84.94 151 ILE A N 1
ATOM 1143 C CA . ILE A 1 151 ? 4.420 1.942 -19.210 1.00 84.94 151 ILE A CA 1
ATOM 1144 C C . ILE A 1 151 ? 5.890 1.654 -18.949 1.00 84.94 151 ILE A C 1
ATOM 1146 O O . ILE A 1 151 ? 6.223 0.676 -18.286 1.00 84.94 151 ILE A O 1
ATOM 1150 N N . SER A 1 152 ? 6.751 2.554 -19.409 1.00 82.19 152 SER A N 1
ATOM 1151 C CA . SER A 1 152 ? 8.154 2.617 -19.020 1.00 82.19 152 SER A CA 1
ATOM 1152 C C . SER A 1 152 ? 8.567 4.066 -18.780 1.00 82.19 152 SER A C 1
ATOM 1154 O O . SER A 1 152 ? 8.063 4.981 -19.433 1.00 82.19 152 SER A O 1
ATOM 1156 N N . PHE A 1 153 ? 9.503 4.288 -17.862 1.00 81.06 153 PHE A N 1
ATOM 1157 C CA . PHE A 1 153 ? 10.181 5.577 -17.764 1.00 81.06 153 PHE A CA 1
ATOM 1158 C C . PHE A 1 153 ? 11.213 5.685 -18.889 1.00 81.06 153 PHE A C 1
ATOM 1160 O O . PHE A 1 153 ? 12.038 4.788 -19.065 1.00 81.06 153 PHE A O 1
ATOM 1167 N N . SER A 1 154 ? 11.159 6.772 -19.663 1.00 77.31 154 SER A N 1
ATOM 1168 C CA . SER A 1 154 ? 12.115 6.990 -20.749 1.00 77.31 154 SER A CA 1
ATOM 1169 C C . SER A 1 154 ? 13.502 7.251 -20.184 1.00 77.31 154 SER A C 1
ATOM 1171 O O . SER A 1 154 ? 13.663 8.081 -19.299 1.00 77.31 154 SER A O 1
ATOM 1173 N N . THR A 1 155 ? 14.528 6.621 -20.752 1.00 66.19 155 THR A N 1
ATOM 1174 C CA . THR A 1 155 ? 15.929 6.867 -20.380 1.00 66.19 155 THR A CA 1
ATOM 1175 C C . THR A 1 155 ? 16.476 8.200 -20.912 1.00 66.19 155 THR A C 1
ATOM 1177 O O . THR A 1 155 ? 17.536 8.640 -20.470 1.00 66.19 155 THR A O 1
ATOM 1180 N N . HIS A 1 156 ? 15.747 8.873 -21.811 1.00 65.06 156 HIS A N 1
ATOM 1181 C CA . HIS A 1 156 ? 16.226 10.028 -22.584 1.00 65.06 156 HIS A CA 1
ATOM 1182 C C . HIS A 1 156 ? 15.585 11.365 -22.181 1.00 65.06 156 HIS A C 1
ATOM 1184 O O . HIS A 1 156 ? 15.856 12.395 -22.801 1.00 65.06 156 HIS A O 1
ATOM 1190 N N . GLY A 1 157 ? 14.725 11.382 -21.161 1.00 67.88 157 GLY A N 1
ATOM 1191 C CA . GLY A 1 157 ? 14.088 12.610 -20.699 1.00 67.88 157 GLY A CA 1
ATOM 1192 C C . GLY A 1 157 ? 12.899 12.362 -19.776 1.00 67.88 157 GLY A C 1
ATOM 1193 O O . GLY A 1 157 ? 12.563 11.217 -19.486 1.00 67.88 157 GLY A O 1
ATOM 1194 N N . PRO A 1 158 ? 12.228 13.431 -19.320 1.00 77.19 158 PRO A N 1
ATOM 1195 C CA . PRO A 1 158 ? 11.137 13.339 -18.359 1.00 77.19 158 PRO A CA 1
ATOM 1196 C C . PRO A 1 158 ? 9.816 12.997 -19.045 1.00 77.19 158 PRO A C 1
ATOM 1198 O O . PRO A 1 158 ? 8.859 13.776 -19.022 1.00 77.19 158 PRO A O 1
ATOM 1201 N N . TYR A 1 159 ? 9.783 11.824 -19.669 1.00 82.62 159 TYR A N 1
ATOM 1202 C CA . TYR A 1 159 ? 8.607 11.282 -20.325 1.00 82.62 159 TYR A CA 1
ATOM 1203 C C . TYR A 1 159 ? 8.376 9.840 -19.885 1.00 82.62 159 TYR A C 1
ATOM 1205 O O . TYR A 1 159 ? 9.319 9.079 -19.664 1.00 82.62 159 TYR A O 1
ATOM 1213 N N . LEU A 1 160 ? 7.109 9.461 -19.800 1.00 83.94 160 LEU A N 1
ATOM 1214 C CA . LEU A 1 160 ? 6.703 8.066 -19.779 1.00 83.94 160 LEU A CA 1
ATOM 1215 C C . LEU A 1 160 ? 6.455 7.612 -21.210 1.00 83.94 160 LEU A C 1
ATOM 1217 O O . LEU A 1 160 ? 5.734 8.273 -21.955 1.00 83.94 160 LEU A O 1
ATOM 1221 N N . GLU A 1 161 ? 7.026 6.480 -21.583 1.00 84.00 161 GLU A N 1
ATOM 1222 C CA . GLU A 1 161 ? 6.708 5.787 -22.823 1.00 84.00 161 GLU A CA 1
ATOM 1223 C C . GLU A 1 161 ? 5.564 4.815 -22.551 1.00 84.00 161 GLU A C 1
ATOM 1225 O O . GLU A 1 161 ? 5.656 3.957 -21.671 1.00 84.00 161 GLU A O 1
ATOM 1230 N N . THR A 1 162 ? 4.467 4.972 -23.289 1.00 86.38 162 THR A N 1
ATOM 1231 C CA . THR A 1 162 ? 3.298 4.095 -23.196 1.00 86.38 162 THR A CA 1
ATOM 1232 C C . THR A 1 162 ? 2.942 3.516 -24.558 1.00 86.38 162 THR A C 1
ATOM 1234 O O . THR A 1 162 ? 3.350 4.049 -25.591 1.00 86.38 162 THR A O 1
ATOM 1237 N N . ASP A 1 163 ? 2.106 2.476 -24.587 1.00 82.94 163 ASP A N 1
ATOM 1238 C CA . ASP A 1 163 ? 1.514 1.954 -25.829 1.00 82.94 163 ASP A CA 1
ATOM 1239 C C . ASP A 1 163 ? 0.626 2.983 -26.557 1.00 82.94 163 ASP A C 1
ATOM 1241 O O . ASP A 1 163 ? 0.304 2.815 -27.732 1.00 82.94 163 ASP A O 1
ATOM 1245 N N . THR A 1 164 ? 0.271 4.076 -25.877 1.00 80.12 164 THR A N 1
ATOM 1246 C CA . THR A 1 164 ? -0.539 5.182 -26.409 1.00 80.12 164 THR A CA 1
ATOM 1247 C C . THR A 1 164 ? 0.289 6.399 -26.844 1.00 80.12 164 THR A C 1
ATOM 1249 O O . THR A 1 164 ? -0.267 7.361 -27.374 1.00 80.12 164 THR A O 1
ATOM 1252 N N . GLY A 1 165 ? 1.614 6.355 -26.652 1.00 84.38 165 GLY A N 1
ATOM 1253 C CA . GLY A 1 165 ? 2.552 7.440 -26.947 1.00 84.38 165 GLY A CA 1
ATOM 1254 C C . GLY A 1 165 ? 3.334 7.921 -25.722 1.00 84.38 165 GLY A C 1
ATOM 1255 O O . GLY A 1 165 ? 3.250 7.343 -24.635 1.00 84.38 165 GLY A O 1
ATOM 1256 N N . SER A 1 166 ? 4.116 8.987 -25.901 1.00 85.25 166 SER A N 1
ATOM 1257 C CA . SER A 1 166 ? 4.929 9.581 -24.836 1.00 85.25 166 SER A CA 1
ATOM 1258 C C . SER A 1 166 ? 4.136 10.616 -24.033 1.00 85.25 166 SER A C 1
ATOM 1260 O O . SER A 1 166 ? 3.569 11.547 -24.605 1.00 85.25 166 SER A O 1
ATOM 1262 N N . LEU A 1 167 ? 4.133 10.489 -22.707 1.00 83.81 167 LEU A N 1
ATOM 1263 C CA . LEU A 1 167 ? 3.489 11.428 -21.786 1.00 83.81 167 LEU A CA 1
ATOM 1264 C C . LEU A 1 167 ? 4.548 12.234 -21.033 1.00 83.81 167 LEU A C 1
ATOM 1266 O O . LEU A 1 167 ? 5.458 11.662 -20.445 1.00 83.81 167 LEU A O 1
ATOM 1270 N N . ASN A 1 168 ? 4.434 13.561 -21.038 1.00 83.00 168 ASN A N 1
ATOM 1271 C CA . ASN A 1 168 ? 5.365 14.448 -20.335 1.00 83.00 168 ASN A CA 1
ATOM 1272 C C . ASN A 1 168 ? 5.068 14.490 -18.829 1.00 83.00 168 ASN A C 1
ATOM 1274 O O . ASN A 1 168 ? 3.912 14.637 -18.437 1.00 83.00 168 ASN A O 1
ATOM 1278 N N . ILE A 1 169 ? 6.117 14.395 -18.006 1.00 80.94 169 ILE A N 1
ATOM 1279 C CA . ILE A 1 169 ? 6.033 14.364 -16.538 1.00 80.94 169 ILE A CA 1
ATOM 1280 C C . ILE A 1 169 ? 6.803 15.512 -15.847 1.00 80.94 169 ILE A C 1
ATOM 1282 O O . ILE A 1 169 ? 7.110 15.433 -14.656 1.00 80.94 169 ILE A O 1
ATOM 1286 N N . GLN A 1 170 ? 7.125 16.608 -16.549 1.00 65.25 170 GLN A N 1
ATOM 1287 C CA . GLN A 1 170 ? 7.683 17.818 -15.915 1.00 65.25 170 GLN A CA 1
ATOM 1288 C C . GLN A 1 170 ? 6.645 18.450 -14.968 1.00 65.25 170 GLN A C 1
ATOM 1290 O O . GLN A 1 170 ? 5.567 18.834 -15.423 1.00 65.25 170 GLN A O 1
ATOM 1295 N N . PRO A 1 171 ? 6.919 18.492 -13.644 1.00 56.81 171 PRO A N 1
ATOM 1296 C CA . PRO A 1 171 ? 8.083 19.148 -13.021 1.00 56.81 171 PRO A CA 1
ATOM 1297 C C . PRO A 1 171 ? 9.148 18.206 -12.425 1.00 56.81 171 PRO A C 1
ATOM 1299 O O . PRO A 1 171 ? 10.226 18.663 -12.037 1.00 56.81 171 PRO A O 1
ATOM 1302 N N . PHE A 1 172 ? 8.885 16.899 -12.384 1.00 55.62 172 PHE A N 1
ATOM 1303 C CA . PHE A 1 172 ? 9.728 15.903 -11.703 1.00 55.62 172 PHE A CA 1
ATOM 1304 C C . PHE A 1 172 ? 11.022 15.569 -12.469 1.00 55.62 172 PHE A C 1
ATOM 1306 O O . PHE A 1 172 ? 11.957 14.992 -11.929 1.00 55.62 172 PHE A O 1
ATOM 1313 N N . GLY A 1 173 ? 11.107 16.019 -13.723 1.00 50.12 173 GLY A N 1
ATOM 1314 C CA . GLY A 1 173 ? 12.251 15.853 -14.615 1.00 50.12 173 GLY A CA 1
ATOM 1315 C C . GLY A 1 173 ? 13.450 16.769 -14.390 1.00 50.12 173 GLY A C 1
ATOM 1316 O O . GLY A 1 173 ? 14.455 16.622 -15.078 1.00 50.12 173 GLY A O 1
ATOM 1317 N N . SER A 1 174 ? 13.351 17.749 -13.492 1.00 46.22 174 SER A N 1
ATOM 1318 C CA . SER A 1 174 ? 14.397 18.771 -13.320 1.00 46.22 174 SER A CA 1
ATOM 1319 C C . SER A 1 174 ? 15.662 18.249 -12.619 1.00 46.22 174 SER A C 1
ATOM 1321 O O . SER A 1 174 ? 16.719 18.855 -12.770 1.00 46.22 174 SER A O 1
ATOM 1323 N N . ASN A 1 175 ? 15.579 17.089 -11.955 1.00 48.69 175 ASN A N 1
ATOM 1324 C CA . ASN A 1 175 ? 16.712 16.351 -11.378 1.00 48.69 175 ASN A CA 1
ATOM 1325 C C . ASN A 1 175 ? 16.959 14.998 -12.073 1.00 48.69 175 ASN A C 1
ATOM 1327 O O . ASN A 1 175 ? 17.611 14.125 -11.504 1.00 48.69 175 ASN A O 1
ATOM 1331 N N . TYR A 1 176 ? 16.433 14.804 -13.288 1.00 48.22 176 TYR A N 1
ATOM 1332 C CA . TYR A 1 176 ? 16.642 13.574 -14.047 1.00 48.22 176 TYR A CA 1
ATOM 1333 C C . TYR A 1 176 ? 18.122 13.454 -14.432 1.00 48.22 176 TYR A C 1
ATOM 1335 O O . TYR A 1 176 ? 18.593 14.125 -15.352 1.00 48.22 176 TYR A O 1
ATOM 1343 N N . GLN A 1 177 ? 18.868 12.618 -13.712 1.00 53.16 177 GLN A N 1
ATOM 1344 C CA . GLN A 1 177 ? 20.190 12.186 -14.144 1.00 53.16 177 GLN A CA 1
ATOM 1345 C C . GLN A 1 177 ? 20.041 10.853 -14.879 1.00 53.16 177 GLN A C 1
ATOM 1347 O O . GLN A 1 177 ? 19.529 9.902 -14.289 1.00 53.16 177 GLN A O 1
ATOM 1352 N N . PRO A 1 178 ? 20.459 10.748 -16.152 1.00 47.31 178 PRO A N 1
ATOM 1353 C CA . PRO A 1 178 ? 20.534 9.457 -16.816 1.00 47.31 178 PRO A CA 1
ATOM 1354 C C . PRO A 1 178 ? 21.574 8.604 -16.079 1.00 47.31 178 PRO A C 1
ATOM 1356 O O . PRO A 1 178 ? 22.768 8.901 -16.111 1.00 47.31 178 PRO A O 1
ATOM 1359 N N . ILE A 1 179 ? 21.120 7.575 -15.366 1.00 52.41 179 ILE A N 1
ATOM 1360 C CA . ILE A 1 179 ? 22.012 6.618 -14.707 1.00 52.41 179 ILE A CA 1
ATOM 1361 C C . ILE A 1 179 ? 22.413 5.570 -15.750 1.00 52.41 179 ILE A C 1
ATOM 1363 O O . ILE A 1 179 ? 21.559 5.037 -16.457 1.00 52.41 179 ILE A O 1
ATOM 1367 N N . GLN A 1 180 ? 23.720 5.310 -15.862 1.00 47.38 180 GLN A N 1
ATOM 1368 C CA . GLN A 1 180 ? 24.273 4.236 -16.688 1.00 47.38 180 GLN A CA 1
ATOM 1369 C C . GLN A 1 180 ? 23.752 2.888 -16.186 1.00 47.38 180 GLN A C 1
ATOM 1371 O O . GLN A 1 180 ? 23.972 2.565 -15.023 1.00 47.38 180 GLN A O 1
ATOM 1376 N N . ASP A 1 181 ? 23.070 2.158 -17.073 1.00 43.62 181 ASP A N 1
ATOM 1377 C CA . ASP A 1 181 ? 22.667 0.749 -16.992 1.00 43.62 181 ASP A CA 1
ATOM 1378 C C . ASP A 1 181 ? 22.994 0.044 -15.663 1.00 43.62 181 ASP A C 1
ATOM 1380 O O . ASP A 1 181 ? 23.963 -0.712 -15.547 1.00 43.62 181 ASP A O 1
ATOM 1384 N N . GLU A 1 182 ? 22.132 0.224 -14.660 1.00 48.66 182 GLU A N 1
ATOM 1385 C CA . GLU A 1 182 ? 21.962 -0.837 -13.675 1.00 48.66 182 GLU A CA 1
ATOM 1386 C C . GLU A 1 182 ? 21.252 -1.977 -14.396 1.00 48.66 182 GLU A C 1
ATOM 1388 O O . GLU A 1 182 ? 20.115 -1.838 -14.837 1.00 48.66 182 GLU A O 1
ATOM 1393 N N . TYR A 1 183 ? 21.974 -3.081 -14.559 1.00 47.84 183 TYR A N 1
ATOM 1394 C CA . TYR A 1 183 ? 21.530 -4.344 -15.134 1.00 47.84 183 TYR A CA 1
ATOM 1395 C C . TYR A 1 183 ? 20.078 -4.662 -14.730 1.00 47.84 183 TYR A C 1
ATOM 1397 O O . TYR A 1 183 ? 19.840 -5.155 -13.631 1.00 47.84 183 TYR A O 1
ATOM 1405 N N . CYS A 1 184 ? 19.103 -4.383 -15.600 1.00 48.59 184 CYS A N 1
ATOM 1406 C CA . CYS A 1 184 ? 17.727 -4.841 -15.424 1.00 48.59 184 CYS A CA 1
ATOM 1407 C C . CYS A 1 184 ? 17.691 -6.304 -15.872 1.00 48.59 184 CYS A C 1
ATOM 1409 O O . CYS A 1 184 ? 17.756 -6.562 -17.079 1.00 48.59 184 CYS A O 1
ATOM 1411 N N . PRO A 1 185 ? 17.618 -7.292 -14.957 1.00 53.91 185 PRO A N 1
ATOM 1412 C CA . PRO A 1 185 ? 17.417 -8.658 -15.400 1.00 53.91 185 PRO A CA 1
ATOM 1413 C C . PRO A 1 185 ? 16.078 -8.717 -16.145 1.00 53.91 185 PRO A C 1
ATOM 1415 O O . PRO A 1 185 ? 15.168 -7.946 -15.858 1.00 53.91 185 PRO A O 1
ATOM 1418 N N . ASN A 1 186 ? 15.952 -9.598 -17.135 1.00 60.78 186 ASN A N 1
ATOM 1419 C CA . ASN A 1 186 ? 14.727 -9.722 -17.923 1.00 60.78 186 ASN A CA 1
ATOM 1420 C C . ASN A 1 186 ? 13.624 -10.354 -17.048 1.00 60.78 186 ASN A C 1
ATOM 1422 O O . ASN A 1 186 ? 13.468 -11.576 -17.028 1.00 60.78 186 ASN A O 1
ATOM 1426 N N . ILE A 1 187 ? 12.965 -9.538 -16.218 1.00 65.19 187 ILE A N 1
ATOM 1427 C CA . ILE A 1 187 ? 11.981 -9.983 -15.229 1.00 65.19 187 ILE A CA 1
ATOM 1428 C C . ILE A 1 187 ? 10.609 -10.080 -15.895 1.00 65.19 187 ILE A C 1
ATOM 1430 O O . ILE A 1 187 ? 10.176 -9.152 -16.570 1.00 65.19 187 ILE A O 1
ATOM 1434 N N . SER A 1 188 ? 9.908 -11.192 -15.702 1.00 69.62 188 SER A N 1
ATOM 1435 C CA . SER A 1 188 ? 8.556 -11.408 -16.231 1.00 69.62 188 SER A CA 1
ATOM 1436 C C . SER A 1 188 ? 7.705 -12.217 -15.257 1.00 69.62 188 SER A C 1
ATOM 1438 O O . SER A 1 188 ? 8.232 -12.895 -14.376 1.00 69.62 188 SER A O 1
ATOM 1440 N N . LEU A 1 189 ? 6.384 -12.147 -15.408 1.00 65.25 189 LEU A N 1
ATOM 1441 C CA . LEU A 1 189 ? 5.452 -13.054 -14.740 1.00 65.25 189 LEU A CA 1
ATOM 1442 C C . LEU A 1 189 ? 5.231 -14.284 -15.622 1.00 65.25 189 LEU A C 1
ATOM 1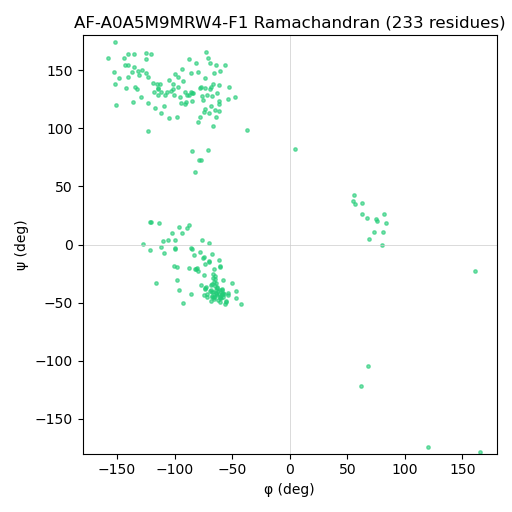444 O O . LEU A 1 189 ? 4.892 -14.157 -16.798 1.00 65.25 189 LEU A O 1
ATOM 1448 N N . ILE A 1 190 ? 5.400 -15.474 -15.048 1.00 64.62 190 ILE A N 1
ATOM 1449 C CA . ILE A 1 190 ? 5.009 -16.741 -15.672 1.00 64.62 190 ILE A CA 1
ATOM 1450 C C . ILE A 1 190 ? 4.045 -17.434 -14.714 1.00 64.62 190 ILE A C 1
ATOM 1452 O O . ILE A 1 190 ? 4.476 -18.099 -13.770 1.00 64.62 190 ILE A O 1
ATOM 1456 N N . GLU A 1 191 ? 2.744 -17.282 -14.968 1.00 73.38 191 GLU A N 1
ATOM 1457 C CA . GLU A 1 191 ? 1.676 -17.678 -14.036 1.00 73.38 191 GLU A CA 1
ATOM 1458 C C . GLU A 1 191 ? 1.801 -16.879 -12.723 1.00 73.38 191 GLU A C 1
ATOM 1460 O O . GLU A 1 191 ? 1.816 -15.655 -12.770 1.00 73.38 191 GLU A O 1
ATOM 1465 N N . ASP A 1 192 ? 1.945 -17.545 -11.572 1.00 71.94 192 ASP A N 1
ATOM 1466 C CA . ASP A 1 192 ? 2.203 -16.919 -10.265 1.00 71.94 192 ASP A CA 1
ATOM 1467 C C . ASP A 1 192 ? 3.705 -16.901 -9.898 1.00 71.94 192 ASP A C 1
ATOM 1469 O O . ASP A 1 192 ? 4.069 -16.709 -8.735 1.00 71.94 192 ASP A O 1
ATOM 1473 N N . TRP A 1 193 ? 4.605 -17.145 -10.860 1.00 71.44 193 TRP A N 1
ATOM 1474 C CA . TRP A 1 193 ? 6.050 -17.018 -10.649 1.00 71.44 193 TRP A CA 1
ATOM 1475 C C . TRP A 1 193 ? 6.571 -15.668 -11.131 1.00 71.44 193 TRP A C 1
ATOM 1477 O O . TRP A 1 193 ? 6.324 -15.274 -12.270 1.00 71.44 193 TRP A O 1
ATOM 1487 N N . VAL A 1 194 ? 7.420 -15.042 -10.319 1.00 71.12 194 VAL A N 1
ATOM 1488 C CA . VAL A 1 194 ? 8.393 -14.063 -10.808 1.00 71.12 194 VAL A CA 1
ATOM 1489 C C . VAL A 1 194 ? 9.518 -14.839 -11.486 1.00 71.12 194 VAL A C 1
ATOM 1491 O O . VAL A 1 194 ? 10.118 -15.736 -10.880 1.00 71.12 194 VAL A O 1
ATOM 1494 N N . ALA A 1 195 ? 9.789 -14.519 -12.746 1.00 70.81 195 ALA A N 1
ATOM 1495 C CA . ALA A 1 195 ? 10.824 -15.141 -13.552 1.00 70.81 195 ALA A CA 1
ATOM 1496 C C . ALA A 1 195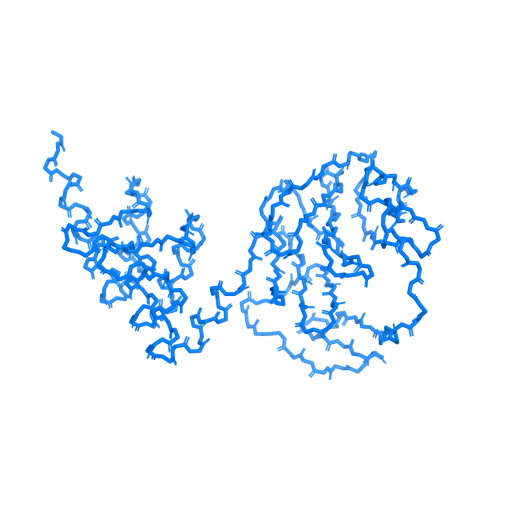 ? 11.929 -14.139 -13.904 1.00 70.81 195 ALA A C 1
ATOM 1498 O O . ALA A 1 195 ? 11.626 -13.040 -14.348 1.00 70.81 195 ALA A O 1
ATOM 1499 N N . LEU A 1 196 ? 13.199 -14.524 -13.751 1.00 68.25 196 LEU A N 1
ATOM 1500 C CA . LEU A 1 196 ? 14.380 -13.744 -14.147 1.00 68.25 196 LEU A CA 1
ATOM 1501 C C . LEU A 1 196 ? 15.032 -14.408 -15.361 1.00 68.25 196 LEU A C 1
ATOM 1503 O O . LEU A 1 196 ? 15.423 -15.570 -15.296 1.00 68.25 196 LEU A O 1
ATOM 1507 N N . GLY A 1 197 ? 15.127 -13.708 -16.490 1.00 67.56 197 GLY A N 1
ATOM 1508 C CA . GLY A 1 197 ? 15.630 -14.298 -17.736 1.00 67.56 197 GLY A CA 1
ATOM 1509 C C . GLY A 1 197 ? 14.761 -15.448 -18.252 1.00 67.56 197 GLY A C 1
ATOM 1510 O O . GLY A 1 197 ? 15.275 -16.353 -18.901 1.00 67.56 197 GLY A O 1
ATOM 1511 N N . GLY A 1 198 ? 13.467 -15.459 -17.907 1.00 67.81 198 GLY A N 1
ATOM 1512 C CA . GLY A 1 198 ? 12.554 -16.576 -18.178 1.00 67.81 198 GLY A CA 1
ATOM 1513 C C . GLY A 1 198 ? 12.664 -17.753 -17.197 1.00 67.81 198 GLY A C 1
ATOM 1514 O O . GLY A 1 198 ? 11.908 -18.716 -17.316 1.00 67.81 198 GLY A O 1
ATOM 1515 N N . VAL A 1 199 ? 13.554 -17.687 -16.201 1.00 72.38 199 VAL A N 1
ATOM 1516 C CA . VAL A 1 199 ? 13.690 -18.711 -15.155 1.00 72.38 199 VAL A CA 1
ATOM 1517 C C . VAL A 1 199 ? 12.800 -18.358 -13.973 1.00 72.38 199 VAL A C 1
ATOM 1519 O O . VAL A 1 199 ? 12.984 -17.313 -13.362 1.00 72.38 199 VAL A O 1
ATOM 1522 N N . LYS A 1 200 ? 11.858 -19.235 -13.619 1.00 77.00 200 LYS A N 1
ATOM 1523 C CA . LYS A 1 200 ? 10.995 -19.104 -12.435 1.00 77.00 200 LYS A CA 1
ATOM 1524 C C . LYS A 1 200 ? 11.846 -19.089 -11.154 1.00 77.00 200 LYS A C 1
ATOM 1526 O O . LYS A 1 200 ? 12.487 -20.091 -10.849 1.00 77.00 200 LYS A O 1
ATOM 1531 N N . VAL A 1 201 ? 11.859 -17.974 -10.418 1.00 71.12 201 VAL A N 1
ATOM 1532 C CA . VAL A 1 201 ? 12.714 -17.797 -9.224 1.00 71.12 201 VAL A CA 1
ATOM 1533 C C . VAL A 1 201 ? 11.941 -17.625 -7.922 1.00 71.12 201 VAL A C 1
ATOM 1535 O O . VAL A 1 201 ? 12.403 -18.095 -6.886 1.00 71.12 201 VAL A O 1
ATOM 1538 N N . LEU A 1 202 ? 10.766 -16.994 -7.953 1.00 65.12 202 LEU A N 1
ATOM 1539 C CA . LEU A 1 202 ? 9.966 -16.747 -6.755 1.00 65.12 202 LEU A CA 1
ATOM 1540 C C . LEU A 1 202 ? 8.502 -17.061 -7.032 1.00 65.12 202 LEU A C 1
ATOM 1542 O O . LEU A 1 202 ? 7.903 -16.487 -7.936 1.00 65.12 202 LEU A O 1
ATOM 1546 N N . TRP A 1 203 ? 7.931 -17.966 -6.245 1.00 70.06 203 TRP A N 1
ATOM 1547 C CA . TRP A 1 203 ? 6.504 -18.268 -6.285 1.00 70.06 203 TRP A CA 1
ATOM 1548 C C . TRP A 1 203 ? 5.755 -17.284 -5.398 1.00 70.06 203 TRP A C 1
ATOM 1550 O O . TRP A 1 203 ? 6.054 -17.179 -4.206 1.00 70.06 203 TRP A O 1
ATOM 1560 N N . LEU A 1 204 ? 4.782 -16.573 -5.964 1.00 59.03 204 LEU A N 1
ATOM 1561 C CA . LEU A 1 204 ? 4.013 -15.590 -5.217 1.00 59.03 204 LEU A CA 1
ATOM 1562 C C . LEU A 1 204 ? 3.134 -16.296 -4.163 1.00 59.03 204 LEU A C 1
ATOM 1564 O O . LEU A 1 204 ? 2.390 -17.240 -4.483 1.00 59.03 204 LEU A O 1
ATOM 1568 N N . PRO A 1 205 ? 3.205 -15.870 -2.883 1.00 56.44 205 PRO A N 1
ATOM 1569 C CA . PRO A 1 205 ? 2.298 -16.355 -1.852 1.00 56.44 205 PRO A CA 1
ATOM 1570 C C . PRO A 1 205 ? 0.845 -16.112 -2.262 1.00 56.44 205 PRO A C 1
ATOM 1572 O O . PRO A 1 205 ? 0.555 -15.181 -3.004 1.00 56.44 205 PRO A O 1
ATOM 1575 N N . TYR A 1 206 ? -0.086 -16.913 -1.738 1.00 46.94 206 TYR A N 1
ATOM 1576 C CA . TYR A 1 206 ? -1.501 -16.880 -2.140 1.00 46.94 206 TYR A CA 1
ATOM 1577 C C . TYR A 1 206 ? -2.131 -15.474 -2.130 1.00 46.94 206 TYR A C 1
ATOM 1579 O O . TYR A 1 206 ? -2.973 -15.177 -2.967 1.00 46.94 206 TYR A O 1
ATOM 1587 N N . ALA A 1 207 ? -1.699 -14.606 -1.211 1.00 51.38 207 ALA A N 1
ATOM 1588 C CA . ALA A 1 207 ? -2.195 -13.237 -1.088 1.00 51.38 207 ALA A CA 1
ATOM 1589 C C . ALA A 1 207 ? -1.777 -12.291 -2.233 1.00 51.38 207 ALA A C 1
ATOM 1591 O O . ALA A 1 207 ? -2.369 -11.228 -2.345 1.00 51.38 207 ALA A O 1
ATOM 1592 N N . TYR A 1 208 ? -0.802 -12.676 -3.064 1.00 57.22 208 TYR A N 1
ATOM 1593 C CA . TYR A 1 208 ? -0.245 -11.860 -4.153 1.00 57.22 208 TYR A CA 1
ATOM 1594 C C . TYR A 1 208 ? -0.392 -12.537 -5.519 1.00 57.22 208 TYR A C 1
ATOM 1596 O O . TYR A 1 208 ? 0.368 -12.254 -6.441 1.00 57.22 208 TYR A O 1
ATOM 1604 N N . ARG A 1 209 ? -1.306 -13.507 -5.634 1.00 63.47 209 ARG A N 1
ATOM 1605 C CA . ARG A 1 209 ? -1.528 -14.264 -6.872 1.00 63.47 209 ARG A CA 1
ATOM 1606 C C . ARG A 1 209 ? -2.410 -13.509 -7.850 1.00 63.47 209 ARG A C 1
ATOM 1608 O O . ARG A 1 209 ? -3.230 -12.689 -7.449 1.00 63.47 209 ARG A O 1
ATOM 1615 N N . GLN A 1 210 ? -2.257 -13.854 -9.126 1.00 64.62 210 GLN A N 1
ATOM 1616 C CA . GLN A 1 210 ? -2.914 -13.189 -10.253 1.00 64.62 210 GLN A CA 1
ATOM 1617 C C . GLN A 1 210 ? -2.675 -11.665 -10.352 1.00 64.62 210 GLN A C 1
ATOM 1619 O O . GLN A 1 210 ? -3.619 -10.926 -10.653 1.00 64.62 210 GLN A O 1
ATOM 1624 N N . PRO A 1 211 ? -1.445 -11.159 -10.130 1.00 70.62 211 PRO A N 1
ATOM 1625 C CA . PRO A 1 211 ? -1.145 -9.789 -10.506 1.00 70.62 211 PRO A CA 1
ATOM 1626 C C . PRO A 1 211 ? -1.184 -9.687 -12.035 1.00 70.62 211 PRO A C 1
ATOM 1628 O O . PRO A 1 211 ? -0.684 -10.554 -12.755 1.00 70.62 211 PRO A O 1
ATOM 1631 N N . SER A 1 212 ? -1.774 -8.615 -12.542 1.00 74.31 212 SER A N 1
ATOM 1632 C CA . SER A 1 212 ? -1.833 -8.323 -13.974 1.00 74.31 212 SER A CA 1
ATOM 1633 C C . SER A 1 212 ? -0.488 -7.827 -14.509 1.00 74.31 212 SER A C 1
ATOM 1635 O O . SER A 1 212 ? -0.189 -8.012 -15.688 1.00 74.31 212 SER A O 1
ATOM 1637 N N . CYS A 1 213 ? 0.339 -7.222 -13.652 1.00 76.50 213 CYS A N 1
ATOM 1638 C CA . CYS A 1 213 ? 1.669 -6.724 -14.000 1.00 76.50 213 CYS A CA 1
ATOM 1639 C C . CYS A 1 213 ? 2.582 -6.591 -12.768 1.00 76.50 213 CYS A C 1
ATOM 1641 O O . CYS A 1 213 ? 2.097 -6.478 -11.641 1.00 76.50 213 CYS A O 1
ATOM 1643 N N . LEU A 1 214 ? 3.903 -6.538 -12.987 1.00 82.75 214 LEU A N 1
ATOM 1644 C CA . LEU A 1 214 ? 4.912 -6.339 -11.937 1.00 82.75 214 LEU A CA 1
ATOM 1645 C C . LEU A 1 214 ? 5.981 -5.318 -12.354 1.00 82.75 214 LEU A C 1
ATOM 1647 O O . LEU A 1 214 ? 6.298 -5.209 -13.536 1.00 82.75 214 LEU A O 1
ATOM 1651 N N . ALA A 1 215 ? 6.590 -4.645 -11.377 1.00 74.94 215 ALA A N 1
ATOM 1652 C CA . ALA A 1 215 ? 7.831 -3.884 -11.535 1.00 74.94 215 ALA A CA 1
ATOM 1653 C C . ALA A 1 215 ? 8.737 -4.064 -10.315 1.00 74.94 215 ALA A C 1
ATOM 1655 O O . ALA A 1 215 ? 8.258 -4.324 -9.214 1.00 74.94 215 ALA A O 1
ATOM 1656 N N . PHE A 1 216 ? 10.047 -3.905 -10.497 1.00 75.19 216 PHE A N 1
ATOM 1657 C CA . PHE A 1 216 ? 11.026 -4.085 -9.427 1.00 75.19 216 PHE A CA 1
ATOM 1658 C C . PHE A 1 216 ? 12.134 -3.034 -9.491 1.00 75.19 216 PHE A C 1
ATOM 1660 O O . PHE A 1 216 ? 12.563 -2.657 -10.583 1.00 75.19 216 PHE A O 1
ATOM 1667 N N . LYS A 1 217 ? 12.623 -2.595 -8.328 1.00 68.19 217 LYS A N 1
ATOM 1668 C CA . LYS A 1 217 ? 13.812 -1.742 -8.201 1.00 68.19 217 LYS A CA 1
ATOM 1669 C C . LYS A 1 217 ? 14.518 -1.998 -6.865 1.00 68.19 217 LYS A C 1
ATOM 1671 O O . LYS A 1 217 ? 13.953 -1.749 -5.802 1.00 68.19 217 LYS A O 1
ATOM 1676 N N . GLY A 1 218 ? 15.783 -2.420 -6.906 1.00 69.06 218 GLY A N 1
ATOM 1677 C CA . GLY A 1 218 ? 16.579 -2.661 -5.694 1.00 69.06 218 GLY A CA 1
ATOM 1678 C C . GLY A 1 218 ? 16.055 -3.852 -4.891 1.00 69.06 218 GLY A C 1
ATOM 1679 O O . GLY A 1 218 ? 16.287 -4.976 -5.302 1.00 69.06 218 GLY A O 1
ATOM 1680 N N . GLU A 1 219 ? 15.366 -3.608 -3.772 1.00 66.62 219 GLU A N 1
ATOM 1681 C CA . GLU A 1 219 ? 14.599 -4.616 -3.006 1.00 66.62 219 GLU A CA 1
ATOM 1682 C C . GLU A 1 219 ? 13.072 -4.376 -3.066 1.00 66.62 219 GLU A C 1
ATOM 1684 O O . GLU A 1 219 ? 12.288 -5.156 -2.525 1.00 66.62 219 GLU A O 1
ATOM 1689 N N . ALA A 1 220 ? 12.631 -3.306 -3.738 1.00 67.69 220 ALA A N 1
ATOM 1690 C CA . ALA A 1 220 ? 11.224 -2.938 -3.850 1.00 67.69 220 ALA A CA 1
ATOM 1691 C C . ALA A 1 220 ? 10.538 -3.681 -5.000 1.00 67.69 220 ALA A C 1
ATOM 1693 O O . ALA A 1 220 ? 11.013 -3.662 -6.137 1.00 67.69 220 ALA A O 1
ATOM 1694 N N . LEU A 1 221 ? 9.383 -4.278 -4.711 1.00 80.00 221 LEU A N 1
ATOM 1695 C CA . LEU A 1 221 ? 8.497 -4.930 -5.674 1.00 80.00 221 LEU A CA 1
ATOM 1696 C C . LEU A 1 221 ? 7.182 -4.154 -5.732 1.00 80.00 221 LEU A C 1
ATOM 1698 O O . LEU A 1 221 ? 6.620 -3.838 -4.690 1.00 80.00 221 LEU A O 1
ATOM 1702 N N . ALA A 1 222 ? 6.677 -3.890 -6.933 1.00 80.44 222 ALA A N 1
ATOM 1703 C CA . ALA A 1 222 ? 5.341 -3.360 -7.175 1.00 80.44 222 ALA A CA 1
ATOM 1704 C C . ALA A 1 222 ? 4.532 -4.346 -8.020 1.00 80.44 222 ALA A C 1
ATOM 1706 O O . ALA A 1 222 ? 5.041 -4.917 -8.984 1.00 80.44 222 ALA A O 1
ATOM 1707 N N . LEU A 1 223 ? 3.264 -4.520 -7.668 1.00 82.81 223 LEU A N 1
ATOM 1708 C CA . LEU A 1 223 ? 2.308 -5.419 -8.298 1.00 82.81 223 LEU A CA 1
ATOM 1709 C C . LEU A 1 223 ? 1.035 -4.635 -8.612 1.00 82.81 223 LEU A C 1
ATOM 1711 O O . LEU A 1 223 ? 0.471 -3.992 -7.729 1.00 82.81 223 LEU A O 1
ATOM 1715 N N . GLY A 1 224 ? 0.589 -4.684 -9.864 1.00 80.00 224 GLY A N 1
ATOM 1716 C CA . GLY A 1 224 ? -0.725 -4.181 -10.267 1.00 80.00 224 GLY A CA 1
ATOM 1717 C C . GLY A 1 224 ? -1.737 -5.321 -10.326 1.00 80.00 224 GLY A C 1
ATOM 1718 O O . GLY A 1 224 ? -1.375 -6.439 -10.698 1.00 80.00 224 GLY A O 1
ATOM 1719 N N . TYR A 1 225 ? -2.986 -5.038 -9.955 1.00 80.56 225 TYR A N 1
ATOM 1720 C CA . TYR A 1 225 ? -4.057 -6.030 -9.874 1.00 80.56 225 TYR A CA 1
ATOM 1721 C C . TYR A 1 225 ? -5.299 -5.650 -10.697 1.00 80.56 225 TYR A C 1
ATOM 1723 O O . TYR A 1 225 ? -5.564 -4.486 -11.021 1.00 80.56 225 TYR A O 1
ATOM 1731 N N . HIS A 1 226 ? -6.108 -6.670 -10.998 1.00 78.69 226 HIS A N 1
ATOM 1732 C CA . HIS A 1 226 ? -7.412 -6.544 -11.657 1.00 78.69 226 HIS A CA 1
ATOM 1733 C C . HIS A 1 226 ? -8.495 -5.903 -10.777 1.00 78.69 226 HIS A C 1
ATOM 1735 O O . HIS A 1 226 ? -9.528 -5.481 -11.285 1.00 78.69 226 HIS A O 1
ATOM 1741 N N . ASP A 1 227 ? -8.280 -5.802 -9.469 1.00 73.38 227 ASP A N 1
ATOM 1742 C CA . ASP A 1 227 ? -9.166 -5.081 -8.550 1.00 73.38 227 ASP A CA 1
ATOM 1743 C C . ASP A 1 227 ? -8.814 -3.586 -8.439 1.00 73.38 227 ASP A C 1
ATOM 1745 O O . ASP A 1 227 ? -9.294 -2.897 -7.541 1.00 73.38 227 ASP A O 1
ATOM 1749 N N . CYS A 1 228 ? -8.031 -3.078 -9.398 1.00 79.44 228 CYS A N 1
ATOM 1750 C CA . CYS A 1 228 ? -7.634 -1.677 -9.546 1.00 79.44 228 CYS A CA 1
ATOM 1751 C C . CYS A 1 228 ? -6.599 -1.185 -8.516 1.00 79.44 228 CYS A C 1
ATOM 1753 O O . CYS A 1 228 ? -6.333 0.017 -8.439 1.00 79.44 228 CYS A O 1
ATOM 1755 N N . GLN A 1 229 ? -5.995 -2.090 -7.741 1.00 78.44 229 GLN A N 1
ATOM 1756 C CA . GLN A 1 229 ? -4.984 -1.750 -6.741 1.00 78.44 229 GLN A CA 1
ATOM 1757 C C . GLN A 1 229 ? -3.560 -1.865 -7.295 1.00 78.44 229 GLN A C 1
ATOM 1759 O O . GLN A 1 229 ? -3.266 -2.696 -8.160 1.00 78.44 229 GLN A O 1
ATOM 1764 N N . VAL A 1 230 ? -2.652 -1.054 -6.744 1.00 77.25 230 VAL A N 1
ATOM 1765 C CA . VAL A 1 230 ? -1.204 -1.266 -6.863 1.00 77.25 230 VAL A CA 1
ATOM 1766 C C . VAL A 1 230 ? -0.630 -1.509 -5.478 1.00 77.25 230 VAL A C 1
ATOM 1768 O O . VAL A 1 230 ? -0.691 -0.629 -4.627 1.00 77.25 230 VAL A O 1
ATOM 1771 N N . VAL A 1 231 ? -0.067 -2.688 -5.246 1.00 78.81 231 VAL A N 1
ATOM 1772 C CA . VAL A 1 231 ? 0.600 -3.030 -3.983 1.00 78.81 231 VAL A CA 1
ATOM 1773 C C . VAL A 1 231 ? 2.096 -2.961 -4.204 1.00 78.81 231 VAL A C 1
ATOM 1775 O O . VAL A 1 231 ? 2.594 -3.528 -5.175 1.00 78.81 231 VAL A O 1
ATOM 1778 N N . TYR A 1 232 ? 2.825 -2.294 -3.319 1.00 77.31 232 TYR A N 1
ATOM 1779 C CA . TYR A 1 232 ? 4.275 -2.247 -3.413 1.00 77.31 232 TYR A CA 1
ATOM 1780 C C . TYR A 1 232 ? 4.959 -2.274 -2.046 1.00 77.31 232 TYR A C 1
ATOM 1782 O O . TYR A 1 232 ? 4.382 -1.874 -1.034 1.00 77.31 232 TYR A O 1
ATOM 1790 N N . THR A 1 233 ? 6.200 -2.749 -2.019 1.00 68.94 233 THR A N 1
ATOM 1791 C CA . THR A 1 233 ? 7.068 -2.688 -0.839 1.00 68.94 233 THR A CA 1
ATOM 1792 C C . THR A 1 233 ? 7.961 -1.453 -0.932 1.00 68.94 233 THR A C 1
ATOM 1794 O O . THR A 1 233 ? 8.608 -1.221 -1.955 1.00 68.94 233 THR A O 1
ATOM 1797 N N . SER A 1 234 ? 7.977 -0.616 0.107 1.00 57.38 234 SER A N 1
ATOM 1798 C CA . SER A 1 234 ? 8.894 0.532 0.166 1.00 57.38 234 SER A CA 1
ATOM 1799 C C . SER A 1 234 ? 10.299 0.101 0.597 1.00 57.38 234 SER A C 1
ATOM 1801 O O . SER A 1 234 ? 10.426 -0.819 1.405 1.00 57.38 234 SER A O 1
ATOM 1803 N N . GLN A 1 235 ? 11.326 0.797 0.096 1.00 48.53 235 GLN A N 1
ATOM 1804 C CA . GLN A 1 235 ? 12.702 0.724 0.616 1.00 48.53 235 GLN A CA 1
ATOM 1805 C C . GLN A 1 235 ? 12.858 1.508 1.924 1.00 48.53 235 GLN A C 1
ATOM 1807 O O . GLN A 1 235 ? 12.160 2.542 2.081 1.00 48.53 235 GLN A O 1
#

Sequence (235 aa):
MQSKDNIQKKLLLLAVKEGHEQVVRMLLEQGVDVESKDNEQGRTLLSWASSNGHVAVVKVLLGKGANVESRDSQYSRTPLSWAAQNTHSAVLGLLLEKTLEGHSDWVMSVAFSPDGQMLASGSGDKTVRLWDAKTGALQMVLPTNTAVRSISFSTHGPYLETDTGSLNIQPFGSNYQPIQDEYCPNISLIEDWVALGGVKVLWLPYAYRQPSCLAFKGEALALGYHDCQVVYTSQ

Foldseek 3Di:
DVVVLVVLLVQLLVCLLVLVLVSVLVSVVVVNDQQRADPPFRDGSLLNNLLNLSLSSNVSSVVSVHDQCDATPHPRDGSLNSNVVNVNPSSNQVSLKDKQADFPFFFQEWEADPVRQWIWTFAQSQWIWIAGLAPRHTDDIHGHPGGWNYWDQDLPFQWIQTPRGIHHDPPVGPPDDNDPDPDDFPWDDDQQFTDGVNHGDDRHDPVQGPFSYWYDDDHKIWTTGRVRMIMMGHD